Protein 6OBT (pdb70)

Solvent-accessible surface area: 12878 Å² total; per-residue (Å²): 133,35,78,88,107,69,47,62,93,2,63,5,24,0,2,62,9,0,33,88,71,141,104,23,42,46,17,0,27,13,160,0,11,21,108,60,31,90,37,0,49,24,18,50,10,116,17,52,24,11,8,0,17,0,0,6,0,1,2,0,14,32,1,0,137,69,14,64,4,60,4,1,47,86,0,40,8,71,50,80,4,14,4,13,87,108,29,50,0,69,0,58,1,28,0,34,91,56,182,116,125,38,36,51,54,3,20,0,38,3,83,78,113,156,44,90,107,61,43,2,0,85,11,53,0,1,72,28,46,96,112,46,91,97,32,114,92,45,50,18,118,77,20,139,95,47,129,30,149,36,19,30,110,130,5,27,95,43,10,24,86,20,10,78,36,0,104,0,14,111,124,3,18,146,10,59,132,28,18,0,1,32,0,26,14,40,179,86,19,103,18,133,35,21,12,0,4,0,0,0,0,6,0,0,3,13,1,42,47,63,86,139,32,13,69,27,2,33,65,0,30,39,69,35,100,40,18,66,20,1,54,0,54,2,37,86,145,72,31,24,6,41,3,5,30,112,86,13,112,36,0,1,28,1,35,124,2,64,30,70,86,112,188,37,62,232,175,204

InterPro domains:
  IPR001227 Acyl transferase domain superfamily [G3DSA:3.40.366.10] (559-851)
  IPR001227 Acyl transferase domain superfamily [G3DSA:3.40.366.10] (2245-2540)
  IPR006162 Phosphopantetheine attachment site [PS00012] (3368-3383)
  IPR009081 Phosphopantetheine binding ACP domain [PF00550] (1631-1697)
  IPR009081 Phosphopantetheine binding ACP domain [PF00550] (3344-3409)
  IPR009081 Phosphopantetheine binding ACP domain [PS50075] (1626-1701)
  IPR009081 Phosphopantetheine binding ACP domain [PS50075] (3338-3413)
  IPR013968 Polyketide synthase-like, ketoreductase domain [PF08659] (1356-1528)
  IPR013968 Polyketide synthase-like, ketoreductase domain [PF08659] (3062-3240)
  IPR014030 Beta-ketoacyl synthase-like, N-terminal domain [PF00109] (34-283)
  IPR014030 Beta-ketoacyl synthase-like, N-terminal domain [PF00109] (1724-1974)
  IPR014031 Beta-ketoacyl synthase, C-terminal domain [PF02801] (292-409)
  IPR014031 Beta-ketoacyl synthase, C-terminal domain [PF02801] (1982-2099)
  IPR014043 Acyl transferase domain [PF00698] (560-865)
  IPR014043 Acyl transferase domain [PF00698] (2246-2526)
  IPR014043 Acyl transferase domain [SM00827] (561-848)
  IPR014043 Acyl transferase domain [SM00827] (2247-2537)
  IPR015083 Polyketide synthase NorB/C/GfsB-E-like, docking domain [PF08990] (3-30)
  IPR016035 Acyl transferase/acyl hydrolase/lysophospholipase [SSF52151] (558-839)
  IPR016035 Acyl transferase/acyl hydrolase/lysophospholipase [SSF52151] (2244-2524)

Nearest PDB structures (foldseek):
  6obt-assembly1_A-2  TM=1.004E+00  e=4.038E-57  Streptomyces parvulus
  4ln9-assembly1_A  TM=9.487E-01  e=1.155E-28  Amycolatopsis mediterranei
  4ln9-assembly1_B  TM=9.323E-01  e=4.103E-28  Amycolatopsis mediterranei
  6k97-assembly1_A  TM=9.079E-01  e=1.003E-26  Streptomyces sp. MJ635-86F5
  6k97-assembly1_B  TM=8.960E-01  e=2.590E-25  Streptomyces sp. MJ635-86F5

Organism: NCBI:txid146923

CATH classification: 3.10.129.110

Radius of gyration: 18.24 Å; Cα contacts (8 Å, |Δi|>4): 641; chains: 1; bounding box: 55×39×47 Å

Secondary structure (DSSP, 8-state):
-GGGGT-EE---SS--EEEE-TTSEEEEEEEE-TTT-GGGGGEEETTEEB--HHHHHHHHHHHHHHHT--EEEEEEE-S--B--SS--EEEEEEEEE-SSTT-EEEEEEEEETTS--EEEEEEEEES--PPPPP--SSS-TTPEEE--TTHHHHHHHTTEEE-GGG--EEEEEEETTEEEEEEEPPTT---TT-SS-HHHHHHHHHTT----EEEEEEEEEE--SS--EEEEEEETTTTEEEEEETTS-EEEEEEEEEEE----PPP-

B-factor: mean 56.17, std 19.4, range [24.21, 142.36]

Sequence (268 aa):
DVTAVGLTEAGHAFVPAAVDLPDGQRVWTGRLSLPSYPWLADHQVLGQVLLPGVVWVELALHAGHQAGCDSVDELTLQSPLVLGASDTVQVRVVVTETEEPGTRTVSMHSRRDDGSWVTHAEGILGAGGPPPEPLPEWPPTGAMPLDVEGFYDELAAGGYHYGPQFRCLRRAWRAGEDLVAEISLPEGTDVDAYGLHPGLFDAAVHSVACPRLPFAFSDVRLFATGVTSLRVRIDPQNSSWQAWDESGLPVLTIGRLVLRSATGARRQ

Foldseek 3Di:
DCVVVVWDQQLALAFRIKDDDPQQKIKTKHKDACVSPVLLQLWFFLQWSWRALCVVVQVVCSVCVVVQQQKFQKKFFDDIDTHANPWMKMKMWMWHADPDPQKIKIWIWIATDPGDIDTTMIGMGGHDDDDDDWDPDPPAPPWAWDDCVCVQVVQVVVGTRGHQQQQFWDTWTDDPQKIKTKGFGPPPDDFRRTQDPVSRVVNLVVVVVCYWGWGMFGIKGADGGDAGMWIWMAHVVQRWIWIAGPVGHGGMITRHIDTDHDDYDDHD

Structure (mmCIF, N/CA/C/O backbone):
data_6OBT
#
_entry.id   6OBT
#
_cell.length_a   108.210
_cell.length_b   63.350
_cell.length_c   40.670
_cell.angle_alpha   90.00
_cell.angle_beta   100.44
_cell.angle_gamma   90.00
#
_symmetry.space_group_name_H-M   'C 1 2 1'
#
loop_
_entity.id
_entity.type
_entity.pdbx_description
1 polymer 'Borrelidin polyketide synthase, type I'
2 water water
#
loop_
_atom_site.group_PDB
_atom_site.id
_atom_site.type_symbol
_atom_site.label_atom_id
_atom_site.label_alt_id
_atom_site.label_comp_id
_atom_site.label_asym_id
_atom_site.label_entity_id
_atom_site.label_seq_id
_atom_site.pdbx_PDB_ins_code
_atom_site.Cartn_x
_atom_site.Cartn_y
_atom_site.Cartn_z
_atom_site.occupancy
_atom_site.B_iso_or_equiv
_atom_site.auth_seq_id
_atom_site.auth_comp_id
_atom_site.auth_asym_id
_atom_site.auth_atom_id
_atom_site.pdbx_PDB_model_num
ATOM 1 N N . ASP A 1 31 ? 50.138 21.130 17.126 1.00 87.09 31 ASP A N 1
ATOM 2 C CA . ASP A 1 31 ? 50.558 20.486 15.884 1.00 85.54 31 ASP A CA 1
ATOM 3 C C . ASP A 1 31 ? 51.340 19.206 16.154 1.00 78.62 31 ASP A C 1
ATOM 4 O O . ASP A 1 31 ? 52.519 19.248 16.507 1.00 81.04 31 ASP A O 1
ATOM 9 N N . VAL A 1 32 ? 50.678 18.063 15.946 1.00 69.92 32 VAL A N 1
ATOM 10 C CA . VAL A 1 32 ? 51.205 16.779 16.407 1.00 62.21 32 VAL A CA 1
ATOM 11 C C . VAL A 1 32 ? 52.330 16.218 15.553 1.00 58.78 32 VAL A C 1
ATOM 12 O O . VAL A 1 32 ? 52.996 15.270 15.985 1.00 53.94 32 VAL A O 1
ATOM 16 N N . THR A 1 33 ? 52.559 16.751 14.349 1.00 58.12 33 THR A N 1
ATOM 17 C CA . THR A 1 33 ? 53.672 16.252 13.549 1.00 58.18 33 THR A CA 1
ATOM 18 C C . THR A 1 33 ? 55.008 16.544 14.213 1.00 56.13 33 THR A C 1
ATOM 19 O O . THR A 1 33 ? 55.989 15.833 13.961 1.00 56.97 33 THR A O 1
ATOM 23 N N . ALA A 1 34 ? 55.061 17.572 15.061 1.00 54.57 34 ALA A N 1
ATOM 24 C CA . ALA A 1 34 ? 56.284 17.899 15.780 1.00 54.78 34 ALA A CA 1
ATOM 25 C C . ALA A 1 34 ? 56.686 16.820 16.778 1.00 51.23 34 ALA A C 1
ATOM 26 O O . ALA A 1 34 ? 57.867 16.750 17.143 1.00 54.95 34 ALA A O 1
ATOM 28 N N . VAL A 1 35 ? 55.737 16.006 17.241 1.00 51.59 35 VAL A N 1
ATOM 29 C CA . VAL A 1 35 ? 56.021 14.885 18.134 1.00 48.05 35 VAL A CA 1
ATOM 30 C C . VAL A 1 35 ? 55.938 13.549 17.391 1.00 45.09 35 VAL A C 1
ATOM 31 O O . VAL A 1 35 ? 55.752 12.502 18.010 1.00 46.70 35 VAL A O 1
ATOM 35 N N . GLY A 1 36 ? 56.085 13.575 16.067 1.00 45.45 36 GLY A N 1
ATOM 36 C CA . GLY A 1 36 ? 56.188 12.368 15.274 1.00 45.46 36 GLY 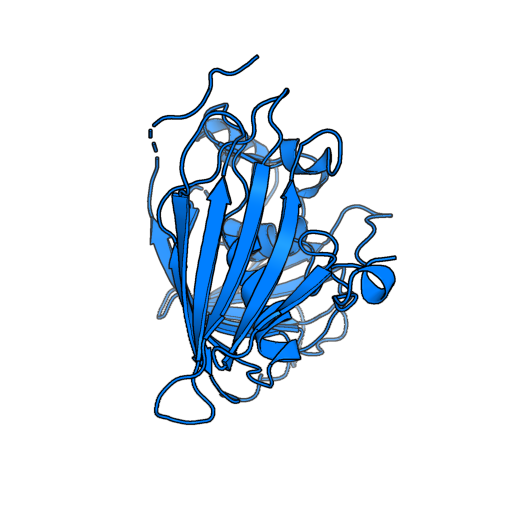A CA 1
ATOM 37 C C . GLY A 1 36 ? 54.878 11.684 14.985 1.00 46.25 36 GLY A C 1
ATOM 38 O O . GLY A 1 36 ? 54.876 10.487 14.684 1.00 49.40 36 GLY A O 1
ATOM 39 N N . LEU A 1 37 ? 53.766 12.405 15.053 1.00 42.48 37 LEU A N 1
ATOM 40 C CA . LEU A 1 37 ? 52.447 11.853 14.794 1.00 40.99 37 LEU A CA 1
ATOM 41 C C . LEU A 1 37 ? 51.849 12.496 13.546 1.00 43.13 37 LEU A C 1
ATOM 42 O O . LEU A 1 37 ? 52.451 13.360 12.913 1.00 46.06 37 LEU A O 1
ATOM 47 N N . THR A 1 38 ? 50.624 12.094 13.231 1.00 40.21 38 THR A N 1
ATOM 48 C CA . THR A 1 38 ? 49.934 12.522 12.017 1.00 45.14 38 THR A CA 1
ATOM 49 C C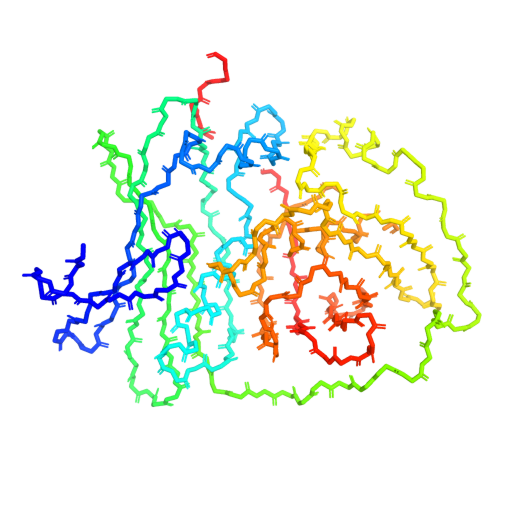 . THR A 1 38 ? 48.653 13.239 12.402 1.00 44.43 38 THR A C 1
ATOM 50 O O . THR A 1 38 ? 47.892 12.742 13.234 1.00 40.77 38 THR A O 1
ATOM 54 N N . GLU A 1 39 ? 48.427 14.412 11.816 1.00 49.00 39 GLU A N 1
ATOM 55 C CA . GLU A 1 39 ? 47.135 15.069 11.959 1.00 45.11 39 GLU A CA 1
ATOM 56 C C . GLU A 1 39 ? 46.064 14.217 11.286 1.00 46.87 39 GLU A C 1
ATOM 57 O O . GLU A 1 39 ? 46.174 13.891 10.101 1.00 47.40 39 GLU A O 1
ATOM 63 N N . ALA A 1 40 ? 45.025 13.859 12.040 1.00 47.61 40 ALA A N 1
ATOM 64 C CA . ALA A 1 40 ? 44.046 12.871 11.598 1.00 42.51 40 ALA A CA 1
ATOM 65 C C . ALA A 1 40 ? 42.728 13.469 11.111 1.00 43.78 40 ALA A C 1
ATOM 66 O O . ALA A 1 40 ? 41.911 12.733 10.546 1.00 47.10 40 ALA A O 1
ATOM 68 N N . GLY A 1 41 ? 42.492 14.766 11.316 1.00 42.19 41 GLY A N 1
ATOM 69 C CA . GLY A 1 41 ? 41.354 15.434 10.699 1.00 45.32 41 GLY A CA 1
ATOM 70 C C . GLY A 1 41 ? 39.977 15.090 11.235 1.00 45.75 41 GLY A C 1
ATOM 71 O O . GLY A 1 41 ? 38.981 15.324 10.544 1.00 48.11 41 GLY A O 1
ATOM 72 N N . HIS A 1 42 ? 39.884 14.528 12.438 1.00 41.70 42 HIS A N 1
ATOM 73 C CA . HIS A 1 42 ? 38.610 14.250 13.087 1.00 39.26 42 HIS A CA 1
ATOM 74 C C . HIS A 1 42 ? 38.535 15.003 14.403 1.00 41.17 42 HIS A C 1
ATOM 75 O O . HIS A 1 42 ? 39.535 15.115 15.118 1.00 35.32 42 HIS A O 1
ATOM 82 N N . ALA A 1 43 ? 37.337 15.494 14.726 1.00 37.25 43 ALA A N 1
ATOM 83 C CA . ALA A 1 43 ? 37.151 16.279 15.944 1.00 40.50 43 ALA A CA 1
ATOM 84 C C . ALA A 1 43 ? 37.438 15.458 17.199 1.00 38.87 43 ALA A C 1
ATOM 85 O O . ALA A 1 43 ? 38.081 15.952 18.136 1.00 43.78 43 ALA A O 1
ATOM 87 N N . PHE A 1 44 ? 36.992 14.198 17.233 1.00 33.78 44 PHE A N 1
ATOM 88 C CA . PHE A 1 44 ? 37.177 13.371 18.422 1.00 32.30 44 PHE A CA 1
ATOM 89 C C . PHE A 1 44 ? 38.557 12.729 18.491 1.00 34.94 44 PHE A C 1
ATOM 90 O O . PHE A 1 44 ? 39.044 12.463 19.593 1.00 30.84 44 PHE A O 1
ATOM 98 N N . VAL A 1 45 ? 39.175 12.416 17.355 1.00 36.24 45 VAL A N 1
ATOM 99 C CA . VAL A 1 45 ? 40.517 11.828 17.389 1.00 35.35 45 VAL A CA 1
ATOM 100 C C . VAL A 1 45 ? 41.429 12.659 16.496 1.00 36.71 45 VAL A C 1
ATOM 101 O O . VAL A 1 45 ? 41.651 12.315 15.327 1.00 39.56 45 VAL A O 1
ATOM 105 N N . PRO A 1 46 ? 41.960 13.772 17.005 1.00 36.60 46 PRO A N 1
ATOM 106 C CA . PRO A 1 46 ? 42.726 14.694 16.150 1.00 39.76 46 PRO A CA 1
ATOM 107 C C . PRO A 1 46 ? 44.100 14.184 15.738 1.00 38.43 46 PRO A C 1
ATOM 108 O O . PRO A 1 46 ? 44.719 14.799 14.858 1.00 38.78 46 PRO A O 1
ATOM 112 N N . ALA A 1 47 ? 44.602 13.105 16.335 1.00 32.38 47 ALA A N 1
ATOM 113 C CA . ALA A 1 47 ? 45.959 12.643 16.063 1.00 33.53 47 ALA A CA 1
ATOM 114 C C . ALA A 1 47 ? 45.944 11.149 15.802 1.00 34.37 47 ALA A C 1
ATOM 115 O O . ALA A 1 47 ? 45.140 10.415 16.384 1.00 33.89 47 ALA A O 1
ATOM 117 N N . ALA A 1 48 ? 46.855 10.695 14.939 1.00 34.35 48 ALA A N 1
ATOM 118 C CA . ALA A 1 48 ? 47.012 9.283 14.631 1.00 36.43 48 ALA A CA 1
ATOM 119 C C . ALA A 1 48 ? 48.453 8.870 14.882 1.00 37.88 48 ALA A C 1
ATOM 120 O O . ALA A 1 48 ? 49.385 9.620 14.571 1.00 42.61 48 ALA A O 1
ATOM 122 N N . VAL A 1 49 ? 48.631 7.671 15.432 1.00 38.83 49 VAL A N 1
ATOM 123 C CA . VAL A 1 49 ? 49.942 7.140 15.795 1.00 35.15 49 VAL A CA 1
ATOM 124 C C . VAL A 1 49 ? 50.159 5.871 14.984 1.00 36.51 49 VAL A C 1
ATOM 125 O O . VAL A 1 49 ? 49.644 4.804 15.343 1.00 37.26 49 VAL A O 1
ATOM 129 N N . ASP A 1 50 ? 50.943 5.968 13.906 1.00 38.66 50 ASP A N 1
ATOM 130 C CA . ASP A 1 50 ? 51.399 4.769 13.220 1.00 38.42 50 ASP A CA 1
ATOM 131 C C . ASP A 1 50 ? 52.408 4.044 14.087 1.00 41.71 50 ASP A C 1
ATOM 132 O O . ASP A 1 50 ? 53.302 4.659 14.673 1.00 39.68 50 ASP A O 1
ATOM 137 N N . LEU A 1 51 ? 52.289 2.727 14.133 1.00 38.44 51 LEU A N 1
ATOM 138 C CA . LEU A 1 51 ? 53.179 1.913 14.929 1.00 39.62 51 LEU A CA 1
ATOM 139 C C . LEU A 1 51 ? 53.814 0.840 14.060 1.00 42.99 51 LEU A C 1
ATOM 140 O O . LEU A 1 51 ? 53.232 0.432 13.048 1.00 43.52 51 LEU A O 1
ATOM 145 N N . PRO A 1 52 ? 55.000 0.363 14.433 1.00 41.82 52 PRO A N 1
ATOM 146 C CA . PRO A 1 52 ? 55.641 -0.720 13.665 1.00 47.58 52 PRO A CA 1
ATOM 147 C C . PRO A 1 52 ? 54.876 -2.030 13.707 1.00 51.58 52 PRO A C 1
ATOM 148 O O . PRO A 1 52 ? 55.171 -2.932 12.916 1.00 58.00 52 PRO A O 1
ATOM 152 N N . ASP A 1 53 ? 53.886 -2.147 14.583 1.00 55.83 53 ASP A N 1
ATOM 153 C CA . ASP A 1 53 ? 53.049 -3.336 14.665 1.00 72.30 53 ASP A CA 1
ATOM 154 C C . ASP A 1 53 ? 52.376 -3.706 13.344 1.00 61.55 53 ASP A C 1
ATOM 155 O O . ASP A 1 53 ? 51.878 -4.829 13.206 1.00 59.59 53 ASP A O 1
ATOM 160 N N . GLY A 1 54 ? 52.356 -2.803 12.369 1.00 55.66 54 GLY A N 1
ATOM 161 C CA . GLY A 1 54 ? 51.242 -2.765 11.447 1.00 53.65 54 GLY A CA 1
ATOM 162 C C . GLY A 1 54 ? 50.004 -2.146 12.056 1.00 51.35 54 GLY A C 1
ATOM 163 O O . GLY A 1 54 ? 48.973 -2.035 11.377 1.00 51.38 54 GLY A O 1
ATOM 164 N N . GLN A 1 55 ? 50.080 -1.728 13.313 1.00 44.37 55 GLN A N 1
ATOM 165 C CA . GLN A 1 55 ? 48.979 -1.083 14.004 1.00 41.18 55 GLN A CA 1
ATOM 166 C C . GLN A 1 55 ? 48.976 0.409 13.744 1.00 34.63 55 GLN A C 1
ATOM 167 O O . GLN A 1 55 ? 50.023 1.030 13.544 1.00 37.37 55 GLN A O 1
ATOM 173 N N . ARG A 1 56 ? 47.781 0.984 13.792 1.00 29.58 56 ARG A N 1
ATOM 174 C CA . ARG A 1 56 ? 47.590 2.425 13.749 1.00 34.04 56 ARG A CA 1
ATOM 175 C C . ARG A 1 56 ? 46.599 2.780 14.839 1.00 30.81 56 ARG A C 1
ATOM 176 O O . ARG A 1 56 ? 45.550 2.133 14.951 1.00 34.62 56 ARG A O 1
ATOM 184 N N . VAL A 1 57 ? 46.898 3.820 15.607 1.00 30.08 57 VAL A N 1
ATOM 185 C CA . VAL A 1 57 ? 46.056 4.207 16.735 1.00 33.79 57 VAL A CA 1
ATOM 186 C C . VAL A 1 57 ? 45.630 5.654 16.556 1.00 35.57 57 VAL A C 1
ATOM 187 O O . VAL A 1 57 ? 46.475 6.528 16.339 1.00 40.85 57 VAL A O 1
ATOM 191 N N . TRP A 1 58 ? 44.321 5.904 16.631 1.00 25.94 58 TRP A N 1
ATOM 192 C CA . TRP A 1 58 ? 43.795 7.261 16.679 1.00 30.52 58 TRP A CA 1
ATOM 193 C C . TRP A 1 58 ? 43.535 7.607 18.140 1.00 29.40 58 TRP A C 1
ATOM 194 O O . TRP A 1 58 ? 43.056 6.768 18.908 1.00 29.66 58 TRP A O 1
ATOM 205 N N . THR A 1 59 ? 43.861 8.839 18.526 1.00 31.91 59 THR A N 1
ATOM 206 C CA . THR A 1 59 ? 43.819 9.236 19.926 1.00 32.21 59 THR A CA 1
ATOM 207 C C . THR A 1 59 ? 43.095 10.561 20.065 1.00 31.60 59 THR A C 1
ATOM 208 O O . THR A 1 59 ? 43.149 11.418 19.173 1.00 32.49 59 THR A O 1
ATOM 212 N N . GLY A 1 60 ? 42.427 10.723 21.199 1.00 30.52 60 GLY A N 1
ATOM 213 C CA . GLY A 1 60 ? 41.801 11.988 21.519 1.00 34.85 60 GLY A CA 1
ATOM 214 C C . GLY A 1 60 ? 41.456 12.069 22.988 1.00 36.14 60 GLY A C 1
ATOM 215 O O . GLY A 1 60 ? 41.611 11.107 23.743 1.00 35.48 60 GLY A O 1
ATOM 216 N N . ARG A 1 61 ? 40.968 13.245 23.382 1.00 35.44 61 ARG A N 1
ATOM 217 C CA . ARG A 1 61 ? 40.447 13.502 24.718 1.00 34.96 61 ARG A CA 1
ATOM 218 C C . ARG A 1 61 ? 38.997 13.963 24.599 1.00 41.47 61 ARG A C 1
ATOM 219 O O . ARG A 1 61 ? 38.712 14.921 23.871 1.00 48.10 61 ARG A O 1
ATOM 227 N N . LEU A 1 62 ? 38.090 13.295 25.316 1.00 38.76 62 LEU A N 1
ATOM 228 C CA . LEU A 1 62 ? 36.673 13.652 25.330 1.00 39.34 62 LEU A CA 1
ATOM 229 C C . LEU A 1 62 ? 36.300 14.256 26.677 1.00 41.59 62 LEU A C 1
ATOM 230 O O . LEU A 1 62 ? 36.677 13.729 27.730 1.00 44.57 62 LEU A O 1
ATOM 235 N N . SER A 1 63 ? 35.549 15.351 26.637 1.00 40.87 63 SER A N 1
ATOM 236 C CA . SER A 1 63 ? 34.994 15.957 27.835 1.00 46.78 63 SER A CA 1
ATOM 237 C C . SER A 1 63 ? 33.835 16.847 27.411 1.00 46.53 63 SER A C 1
ATOM 238 O O . SER A 1 63 ? 33.757 17.286 26.262 1.00 43.50 63 SER A O 1
ATOM 241 N N . LEU A 1 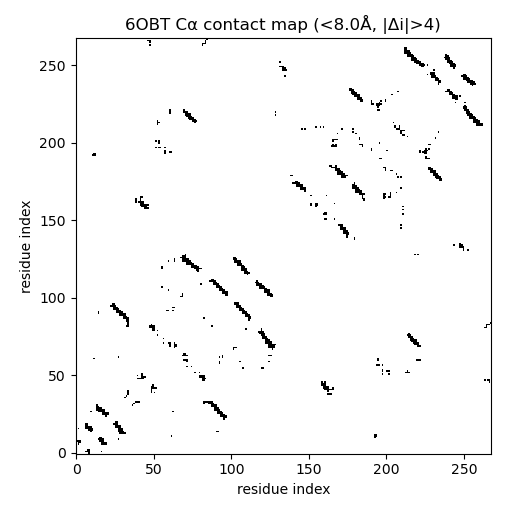64 ? 32.937 17.107 28.350 1.00 49.39 64 LEU A N 1
ATOM 242 C CA . LEU A 1 64 ? 31.814 17.972 28.010 1.00 47.93 64 LEU A CA 1
ATOM 243 C C . LEU A 1 64 ? 32.232 19.434 27.827 1.00 53.96 64 LEU A C 1
ATOM 244 O O . LEU A 1 64 ? 31.627 20.134 27.010 1.00 54.14 64 LEU A O 1
ATOM 249 N N . PRO A 1 65 ? 33.246 19.953 28.529 1.00 56.78 65 PRO A N 1
ATOM 250 C CA . PRO A 1 65 ? 33.689 21.318 28.195 1.00 57.09 65 PRO A CA 1
ATOM 251 C C . PRO A 1 65 ? 34.256 21.438 26.792 1.00 55.73 65 PRO A C 1
ATOM 252 O O . PRO A 1 65 ? 34.191 22.522 26.200 1.00 61.07 65 PRO A O 1
ATOM 256 N N . SER A 1 66 ? 34.794 20.351 26.232 1.00 49.58 66 SER A N 1
ATOM 257 C CA . SER A 1 66 ? 35.319 20.391 24.873 1.00 49.63 66 SER A CA 1
ATOM 258 C C . SER A 1 66 ? 34.225 20.202 23.829 1.00 50.83 66 SER A C 1
ATOM 259 O O . SER A 1 66 ? 34.333 20.739 22.723 1.00 53.53 66 SER A O 1
ATOM 262 N N . TYR A 1 67 ? 33.183 19.445 24.151 1.00 48.42 67 TYR A N 1
ATOM 263 C CA . TYR A 1 67 ? 32.062 19.219 23.239 1.00 49.43 67 TYR A CA 1
ATOM 264 C C . TYR A 1 67 ? 30.780 19.292 24.052 1.00 45.90 67 TYR A C 1
ATOM 265 O O . TYR A 1 67 ? 30.170 18.264 24.370 1.00 41.31 67 TYR A O 1
ATOM 274 N N . PRO A 1 68 ? 30.352 20.498 24.432 1.00 52.71 68 PRO A N 1
ATOM 275 C CA . PRO A 1 68 ? 29.187 20.604 25.328 1.00 57.97 68 PRO A CA 1
ATOM 276 C C . PRO A 1 68 ? 27.921 19.997 24.760 1.00 56.11 68 PRO A C 1
ATOM 277 O O . PRO A 1 68 ? 27.059 19.583 25.543 1.00 49.76 68 PRO A O 1
ATOM 281 N N . TRP A 1 69 ? 27.790 19.902 23.434 1.00 56.48 69 TRP A N 1
ATO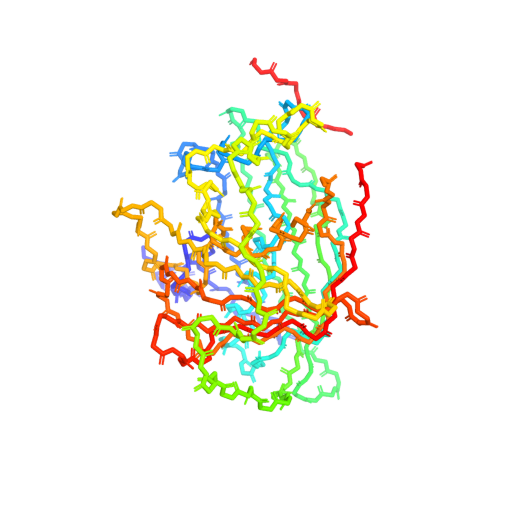M 282 C CA . TRP A 1 69 ? 26.594 19.301 22.856 1.00 55.07 69 TRP A CA 1
ATOM 283 C C . TRP A 1 69 ? 26.479 17.814 23.174 1.00 50.32 69 TRP A C 1
ATOM 284 O O . TRP A 1 69 ? 25.402 17.244 22.995 1.00 49.62 69 TRP A O 1
ATOM 295 N N . LEU A 1 70 ? 27.545 17.179 23.666 1.00 44.67 70 LEU A N 1
ATOM 296 C CA . LEU A 1 70 ? 27.431 15.795 24.116 1.00 42.98 70 LEU A CA 1
ATOM 297 C C . LEU A 1 70 ? 26.470 15.647 25.299 1.00 43.43 70 LEU A C 1
ATOM 298 O O . LEU A 1 70 ? 25.956 14.548 25.538 1.00 47.44 70 LEU A O 1
ATOM 303 N N . ALA A 1 71 ? 26.192 16.726 26.033 1.00 41.82 71 ALA A N 1
ATOM 304 C CA . ALA A 1 71 ? 25.203 16.641 27.100 1.00 49.51 71 ALA A CA 1
ATOM 305 C C . ALA A 1 71 ? 23.785 16.510 26.560 1.00 53.82 71 ALA A C 1
ATOM 306 O O . ALA A 1 71 ? 22.856 16.266 27.340 1.00 53.00 71 ALA A O 1
ATOM 308 N N . ASP A 1 72 ? 23.599 16.674 25.255 1.00 51.56 72 ASP A N 1
ATOM 309 C CA . ASP A 1 72 ? 22.295 16.534 24.618 1.00 50.21 72 ASP A CA 1
ATOM 310 C C . ASP A 1 72 ? 21.897 15.079 24.380 1.00 50.41 72 ASP A C 1
ATOM 311 O O . ASP A 1 72 ? 20.829 14.832 23.805 1.00 52.33 72 ASP A O 1
ATOM 316 N N . HIS A 1 73 ? 22.737 14.114 24.748 1.00 44.02 73 HIS A N 1
ATOM 317 C CA . HIS A 1 73 ? 22.414 12.689 24.668 1.00 41.13 73 HIS A CA 1
ATOM 318 C C . HIS A 1 73 ? 22.434 12.088 26.079 1.00 43.93 73 HIS A C 1
ATOM 319 O O . HIS A 1 73 ? 23.461 11.579 26.515 1.00 44.36 73 HIS A O 1
ATOM 326 N N . GLN A 1 74 ? 21.293 12.095 26.749 1.00 43.72 74 GLN A N 1
ATOM 327 C CA . GLN A 1 74 ? 21.195 11.679 28.147 1.00 44.03 74 GLN A CA 1
ATOM 328 C C . GLN A 1 74 ? 20.140 10.592 28.262 1.00 52.44 74 GLN A C 1
ATOM 329 O O . GLN A 1 74 ? 18.986 10.800 27.866 1.00 55.99 74 GLN A O 1
ATOM 335 N N . VAL A 1 75 ? 20.532 9.432 28.786 1.00 47.83 75 VAL A N 1
ATOM 336 C CA . VAL A 1 75 ? 19.623 8.304 28.970 1.00 57.36 75 VAL A CA 1
ATOM 337 C C . VAL A 1 75 ? 19.548 8.001 30.458 1.00 58.55 75 VAL A C 1
ATOM 338 O O . VAL A 1 75 ? 20.579 7.737 31.098 1.00 53.04 75 VAL A O 1
ATOM 342 N N . LEU A 1 76 ? 18.331 8.055 31.000 1.00 55.12 76 LEU A N 1
ATOM 343 C CA . LEU A 1 76 ? 18.058 7.765 32.412 1.00 59.88 76 LEU A CA 1
ATOM 344 C C . LEU A 1 76 ? 18.946 8.612 33.319 1.00 61.50 76 LEU A C 1
ATOM 345 O O . LEU A 1 76 ? 19.512 8.129 34.302 1.00 58.49 76 LEU A O 1
ATOM 350 N N . GLY A 1 77 ? 19.091 9.889 32.959 1.00 59.06 77 GLY A N 1
ATOM 351 C CA . GLY A 1 77 ? 19.863 10.854 33.717 1.00 61.89 77 GLY A CA 1
ATOM 352 C C . GLY A 1 77 ? 21.362 10.808 33.525 1.00 60.47 77 GLY A C 1
ATOM 353 O O . GLY A 1 77 ? 22.071 11.632 34.120 1.00 62.91 77 GLY A O 1
ATOM 354 N N . GLN A 1 78 ? 21.878 9.877 32.736 1.00 51.41 78 GLN A N 1
ATOM 355 C CA . GLN A 1 78 ? 23.312 9.768 32.507 1.00 53.56 78 GLN A CA 1
ATOM 356 C C . GLN A 1 78 ? 23.666 10.317 31.134 1.00 52.01 78 GLN A C 1
ATOM 357 O O . GLN A 1 78 ? 22.986 10.025 30.143 1.00 47.94 78 GLN A O 1
ATOM 363 N N . VAL A 1 79 ? 24.730 11.113 31.072 1.00 50.25 79 VAL A N 1
ATOM 364 C CA . VAL A 1 79 ? 25.282 11.514 29.778 1.00 46.69 79 VAL A CA 1
ATOM 365 C C . VAL A 1 79 ? 26.103 10.348 29.229 1.00 48.60 79 VAL A C 1
ATOM 366 O O . VAL A 1 79 ? 27.192 10.052 29.729 1.00 52.33 79 VAL A O 1
ATOM 370 N N . LEU A 1 80 ? 25.588 9.688 28.190 1.00 39.93 80 LEU A N 1
ATOM 371 C CA . LEU A 1 80 ? 26.288 8.608 27.518 1.00 43.64 80 LEU A CA 1
ATOM 372 C C . LEU A 1 80 ? 26.760 9.100 26.162 1.00 47.62 80 LEU A C 1
ATOM 373 O O . LEU A 1 80 ? 26.026 9.812 25.465 1.00 40.49 80 LEU A O 1
ATOM 378 N N . LEU A 1 81 ? 27.981 8.723 25.800 1.00 41.85 81 LEU A N 1
ATOM 379 C CA . LEU A 1 81 ? 28.412 8.871 24.421 1.00 33.37 81 LEU A CA 1
ATOM 380 C C . LEU A 1 81 ? 27.497 8.032 23.533 1.00 39.83 81 LEU A C 1
ATOM 381 O O . LEU A 1 81 ? 27.230 6.864 23.848 1.00 36.02 81 LEU A O 1
ATOM 386 N N . PRO A 1 82 ? 26.939 8.591 22.468 1.00 38.73 82 PRO A N 1
ATOM 387 C CA . PRO A 1 82 ? 26.063 7.773 21.626 1.00 36.03 82 PRO A CA 1
ATOM 388 C C . PRO A 1 82 ? 26.873 6.664 20.962 1.00 31.12 82 PRO A C 1
ATOM 389 O O . PRO A 1 82 ? 28.015 6.867 20.547 1.00 30.85 82 PRO A O 1
ATOM 393 N N . GLY A 1 83 ? 26.301 5.459 20.946 1.00 38.42 83 GLY A N 1
ATOM 394 C CA . GLY A 1 83 ? 26.961 4.332 20.304 1.00 37.29 83 GLY A CA 1
ATOM 395 C C . GLY A 1 83 ? 27.359 4.597 18.866 1.00 37.43 83 GLY A C 1
ATOM 396 O O . GLY A 1 83 ? 28.381 4.083 18.392 1.00 33.60 83 GLY A O 1
ATOM 397 N N . VAL A 1 84 ? 26.587 5.416 18.151 1.00 36.86 84 VAL A N 1
ATOM 398 C CA . VAL A 1 84 ? 26.955 5.704 16.765 1.00 36.45 84 VAL A CA 1
ATOM 399 C C . VAL A 1 84 ? 28.251 6.505 16.687 1.00 31.89 84 VAL A C 1
ATOM 400 O O . VAL A 1 84 ? 28.864 6.561 15.620 1.00 31.36 84 VAL A O 1
ATOM 404 N N . VAL A 1 85 ? 28.710 7.119 17.787 1.00 31.78 85 VAL A N 1
ATOM 405 C CA . VAL A 1 85 ? 30.023 7.764 17.729 1.00 28.28 85 VAL A CA 1
ATOM 406 C C . VAL A 1 85 ? 31.100 6.734 17.398 1.00 32.11 85 VAL A C 1
ATOM 407 O O . VAL A 1 85 ? 32.031 7.010 16.629 1.00 32.67 85 VAL A O 1
ATOM 411 N N . TRP A 1 86 ? 30.986 5.527 17.960 1.00 30.67 86 TRP A N 1
ATOM 412 C CA . TRP A 1 86 ? 32.017 4.531 17.689 1.00 31.67 86 TRP A CA 1
ATOM 413 C C . TRP A 1 86 ? 31.951 4.050 16.248 1.00 35.08 86 TRP A C 1
ATOM 414 O O . TRP A 1 86 ? 32.978 3.679 15.677 1.00 30.99 86 TRP A O 1
ATOM 425 N N . VAL A 1 87 ? 30.765 4.065 15.631 1.00 32.01 87 VAL A N 1
ATOM 426 C CA . VAL A 1 87 ? 30.695 3.700 14.216 1.00 28.17 87 VAL A CA 1
ATOM 427 C C . VAL A 1 87 ? 31.312 4.795 13.355 1.00 28.07 87 VAL A C 1
ATOM 428 O O . VAL A 1 87 ? 32.049 4.515 12.399 1.00 31.02 87 VAL A O 1
ATOM 432 N N . GLU A 1 88 ? 30.974 6.055 13.651 1.00 24.21 88 GLU A N 1
ATOM 433 C CA . GLU A 1 88 ? 31.579 7.196 12.975 1.00 29.37 88 GLU A CA 1
ATOM 434 C C . GLU A 1 88 ? 33.106 7.147 13.034 1.00 31.47 88 GLU A C 1
ATOM 435 O O . GLU A 1 88 ? 33.793 7.375 12.018 1.00 31.56 88 GLU A O 1
ATOM 441 N N . LEU A 1 89 ? 33.667 6.851 14.218 1.00 33.59 89 LEU A N 1
ATOM 442 C CA . LEU A 1 89 ? 35.123 6.753 14.335 1.00 29.86 89 LEU A CA 1
ATOM 443 C C . LEU A 1 89 ? 35.669 5.587 13.521 1.00 29.96 89 LEU A C 1
ATOM 444 O O . LEU A 1 89 ? 36.732 5.700 12.913 1.00 32.17 89 LEU A O 1
ATOM 449 N N . ALA A 1 90 ? 34.970 4.448 13.515 1.00 30.82 90 ALA A N 1
ATOM 450 C CA . ALA A 1 90 ? 35.424 3.331 12.697 1.00 31.04 90 ALA A CA 1
ATOM 451 C C . ALA A 1 90 ? 35.409 3.694 11.215 1.00 31.31 90 ALA A C 1
ATOM 452 O O . ALA A 1 90 ? 36.349 3.358 10.480 1.00 28.81 90 ALA A O 1
ATOM 454 N N . LEU A 1 91 ? 34.353 4.387 10.759 1.00 31.00 91 LEU A N 1
ATOM 455 C CA . LEU A 1 91 ? 34.280 4.804 9.356 1.00 30.94 91 LEU A CA 1
ATOM 456 C C . LEU A 1 91 ? 35.422 5.749 9.009 1.00 33.10 91 LEU A C 1
ATOM 457 O O . LEU A 1 91 ? 35.973 5.700 7.899 1.00 33.11 91 LEU A O 1
ATOM 462 N N . HIS A 1 92 ? 35.806 6.607 9.961 1.00 32.52 92 HIS A N 1
ATOM 463 C CA . HIS A 1 92 ? 36.873 7.562 9.700 1.00 33.78 92 HIS A CA 1
ATOM 464 C C . HIS A 1 92 ? 38.226 6.862 9.646 1.00 36.01 92 HIS A C 1
ATOM 465 O O . HIS A 1 92 ? 39.024 7.096 8.730 1.00 38.73 92 HIS A O 1
ATOM 472 N N . ALA A 1 93 ? 38.503 6.004 10.635 1.00 36.14 93 ALA A N 1
ATOM 473 C CA . ALA A 1 93 ? 39.778 5.275 10.662 1.00 35.01 93 ALA A CA 1
ATOM 474 C C . ALA A 1 93 ? 39.888 4.291 9.503 1.00 41.42 93 ALA A C 1
ATOM 475 O O . ALA A 1 93 ? 40.955 4.161 8.886 1.00 42.17 93 ALA A O 1
ATOM 477 N N . GLY A 1 94 ? 38.801 3.577 9.201 1.00 40.68 94 GLY A N 1
ATOM 478 C CA . GLY A 1 94 ? 38.843 2.618 8.111 1.00 44.72 94 GLY A CA 1
ATOM 479 C C . GLY A 1 94 ? 39.122 3.278 6.776 1.00 41.75 94 GLY A C 1
ATOM 480 O O . GLY A 1 94 ? 39.926 2.784 5.980 1.00 44.00 94 GLY A O 1
ATOM 481 N N . HIS A 1 95 ? 38.468 4.413 6.518 1.00 40.58 95 HIS A N 1
ATOM 482 C CA . HIS A 1 95 ? 38.736 5.157 5.297 1.00 43.26 95 HIS A CA 1
ATOM 483 C C . HIS A 1 95 ? 40.196 5.583 5.228 1.00 43.01 95 HIS A C 1
ATOM 484 O O . HIS A 1 95 ? 40.836 5.459 4.181 1.00 45.01 95 HIS A O 1
ATOM 491 N N . GLN A 1 96 ? 40.744 6.083 6.334 1.00 43.10 96 GLN A N 1
ATOM 492 C CA . GLN A 1 96 ? 42.158 6.448 6.324 1.00 46.95 96 GLN A CA 1
ATOM 493 C C . GLN A 1 96 ? 43.065 5.244 6.123 1.00 47.32 96 GLN A C 1
ATOM 494 O O . GLN A 1 96 ? 44.209 5.413 5.682 1.00 54.75 96 GLN A O 1
ATOM 500 N N . ALA A 1 97 ? 42.594 4.037 6.430 1.00 46.94 97 ALA A N 1
ATOM 501 C CA . ALA A 1 97 ? 43.431 2.848 6.334 1.00 48.69 97 ALA A CA 1
ATOM 502 C C . ALA A 1 97 ? 43.182 2.057 5.056 1.00 54.76 97 ALA A C 1
ATOM 503 O O . ALA A 1 97 ? 43.809 1.008 4.860 1.00 55.19 97 ALA A O 1
ATOM 505 N N . GLY A 1 98 ? 42.306 2.549 4.176 1.00 45.93 98 GLY A N 1
ATOM 506 C CA . GLY A 1 98 ? 41.974 1.880 2.938 1.00 53.46 98 GLY A CA 1
ATOM 507 C C . GLY A 1 98 ? 40.815 0.913 3.012 1.00 55.30 98 GLY A C 1
ATOM 508 O O . GLY A 1 98 ? 40.611 0.153 2.061 1.00 55.28 98 GLY A O 1
ATOM 509 N N . CYS A 1 99 ? 40.053 0.908 4.110 1.00 49.92 99 CYS A N 1
ATOM 510 C CA . CYS A 1 99 ? 38.956 -0.036 4.338 1.00 53.44 99 CYS A CA 1
ATOM 511 C C . CYS A 1 99 ? 37.658 0.771 4.408 1.00 55.26 99 CYS A C 1
ATOM 512 O O . CYS A 1 99 ? 37.268 1.261 5.467 1.00 54.91 99 CYS A O 1
ATOM 515 N N . ASP A 1 100 ? 36.984 0.903 3.275 1.00 65.13 100 ASP A N 1
ATOM 516 C CA . ASP A 1 100 ? 35.816 1.770 3.179 1.00 71.19 100 ASP A CA 1
ATOM 517 C C . ASP A 1 100 ? 34.554 1.165 3.790 1.00 68.12 100 ASP A C 1
ATOM 518 O O . ASP A 1 100 ? 33.470 1.742 3.632 1.00 73.72 100 ASP A O 1
ATOM 523 N N . SER A 1 101 ? 34.645 0.029 4.474 1.00 51.95 101 SER A N 1
ATOM 524 C CA . SER A 1 101 ? 33.457 -0.611 5.018 1.00 49.85 101 SER A CA 1
ATOM 525 C C . SER A 1 101 ? 33.707 -1.030 6.456 1.00 46.51 101 SER A C 1
ATOM 526 O O . SER A 1 101 ? 34.775 -1.559 6.787 1.00 44.05 101 SER A O 1
ATOM 529 N N . VAL A 1 102 ? 32.724 -0.762 7.309 1.00 42.60 102 VAL A N 1
ATOM 530 C CA . VAL A 1 102 ? 32.680 -1.353 8.646 1.00 38.83 102 VAL A CA 1
ATOM 531 C C . VAL A 1 102 ? 31.900 -2.651 8.462 1.00 39.50 102 VAL A C 1
ATOM 532 O O . VAL A 1 102 ? 30.667 -2.672 8.459 1.00 41.90 102 VAL A O 1
ATOM 536 N N . ASP A 1 103 ? 32.638 -3.737 8.208 1.00 34.95 103 ASP A N 1
ATOM 537 C CA . ASP A 1 103 ? 32.015 -5.050 8.061 1.00 42.66 103 ASP A CA 1
ATOM 538 C C . ASP A 1 103 ? 31.191 -5.401 9.288 1.00 41.45 103 ASP A C 1
ATOM 539 O O . ASP A 1 103 ? 30.118 -6.012 9.182 1.00 42.07 103 ASP A O 1
ATOM 544 N N . GLU A 1 104 ? 31.680 -5.015 10.466 1.00 44.35 104 GLU A N 1
ATOM 545 C CA . GLU A 1 104 ? 31.120 -5.485 11.724 1.00 48.24 104 GLU A CA 1
ATOM 546 C C . GLU A 1 104 ? 31.596 -4.561 12.835 1.00 43.97 104 GLU A C 1
ATOM 547 O O . GLU A 1 104 ? 32.799 -4.291 12.934 1.00 41.75 104 GLU A O 1
ATOM 553 N N . LEU A 1 105 ? 30.667 -4.077 13.664 1.00 42.44 105 LEU A N 1
ATOM 554 C CA . LEU A 1 105 ? 31.044 -3.387 14.898 1.00 42.79 105 LEU A CA 1
ATOM 555 C C . LEU A 1 105 ? 30.039 -3.743 15.986 1.00 42.71 105 LEU A C 1
ATOM 556 O O . LEU A 1 105 ? 28.825 -3.635 15.783 1.00 41.69 105 LEU A O 1
ATOM 561 N N . THR A 1 106 ? 30.543 -4.179 17.133 1.00 35.02 106 THR A N 1
ATOM 562 C CA . THR A 1 106 ? 29.704 -4.619 18.238 1.00 38.41 106 THR A CA 1
ATOM 563 C C . THR A 1 106 ? 30.031 -3.758 19.444 1.00 40.30 106 THR A C 1
ATOM 564 O O . THR A 1 106 ? 31.205 -3.657 19.829 1.00 36.94 106 THR A O 1
ATOM 568 N N . LEU A 1 107 ? 29.016 -3.114 20.013 1.00 41.47 107 LEU A N 1
ATOM 569 C CA . LEU A 1 107 ? 29.267 -2.248 21.159 1.00 45.76 107 LEU A CA 1
ATOM 570 C C . LEU A 1 107 ? 29.317 -3.071 22.441 1.00 50.52 107 LEU A C 1
ATOM 571 O O . LEU A 1 107 ? 28.686 -4.126 22.554 1.00 49.03 107 LEU A O 1
ATOM 576 N N . GLN A 1 108 ? 30.105 -2.590 23.410 1.00 45.23 108 GLN A N 1
ATOM 577 C CA . GLN A 1 108 ? 30.259 -3.292 24.679 1.00 49.62 108 GLN A CA 1
ATOM 578 C C . GLN A 1 108 ? 29.867 -2.318 25.779 1.00 49.36 108 GLN A C 1
ATOM 579 O O . GLN A 1 108 ? 28.722 -1.859 25.802 1.00 53.23 108 GLN A O 1
ATOM 585 N N . SER A 1 109 ? 30.781 -1.955 26.664 1.00 52.20 109 SER A N 1
ATOM 586 C CA . SER A 1 109 ? 30.459 -1.081 27.781 1.00 52.06 109 SER A CA 1
ATOM 587 C C . SER A 1 109 ? 30.145 0.322 27.272 1.00 49.03 109 SER A C 1
ATOM 588 O O . SER A 1 109 ? 30.827 0.817 26.368 1.00 45.30 109 SER A O 1
ATOM 591 N N . PRO A 1 110 ? 29.158 0.998 27.845 1.00 55.16 110 PRO A N 1
ATOM 592 C CA . PRO A 1 110 ? 28.900 2.386 27.460 1.00 56.26 110 PRO A CA 1
ATOM 593 C C . PRO A 1 110 ? 29.921 3.321 28.094 1.00 50.99 110 PRO A C 1
ATOM 594 O O . PRO A 1 110 ? 30.628 2.973 29.046 1.00 44.49 110 PRO A O 1
ATOM 598 N N . LEU A 1 111 ? 30.011 4.525 27.536 1.00 46.29 111 LEU A N 1
ATOM 599 C CA . LEU A 1 111 ? 30.903 5.554 28.076 1.00 46.21 111 LEU A CA 1
ATOM 600 C C . LEU A 1 111 ? 30.060 6.664 28.700 1.00 46.67 111 LEU A C 1
ATOM 601 O O . LEU A 1 111 ? 29.360 7.390 27.991 1.00 44.45 111 LEU A O 1
ATOM 606 N N . VAL A 1 112 ? 30.146 6.814 30.019 1.00 43.37 112 VAL A N 1
ATOM 607 C CA . VAL A 1 112 ? 29.395 7.838 30.744 1.00 52.01 112 VAL A CA 1
ATOM 608 C C . VAL A 1 112 ? 30.309 9.030 30.985 1.00 54.32 112 VAL A C 1
ATOM 609 O O . VAL A 1 112 ? 31.385 8.892 31.581 1.00 56.78 112 VAL A O 1
ATOM 613 N N . LEU A 1 113 ? 29.877 10.209 30.552 1.00 50.08 113 LEU A N 1
ATOM 614 C CA . LEU A 1 113 ? 30.647 11.431 30.730 1.00 55.70 113 LEU A CA 1
ATOM 615 C C . LEU A 1 113 ? 30.097 12.195 31.927 1.00 58.22 113 LEU A C 1
ATOM 616 O O . LEU A 1 113 ? 28.948 12.649 31.909 1.00 61.57 113 LEU A O 1
ATOM 621 N N . GLY A 1 114 ? 30.911 12.320 32.971 1.00 60.30 114 GLY A N 1
ATOM 622 C CA . GLY A 1 114 ? 30.546 13.185 34.068 1.00 59.99 114 GLY A CA 1
ATOM 623 C C . GLY A 1 114 ? 30.705 14.642 33.691 1.00 61.68 114 GLY A C 1
ATOM 624 O O . GLY A 1 114 ? 31.313 14.977 32.672 1.00 64.25 114 GLY A O 1
ATOM 625 N N . ALA A 1 115 ? 30.130 15.517 34.517 1.00 58.11 115 ALA A N 1
ATOM 626 C CA . ALA A 1 115 ? 30.306 16.949 34.301 1.00 62.44 115 ALA A CA 1
ATOM 627 C C . ALA A 1 115 ? 31.779 17.328 34.363 1.00 70.62 115 ALA A C 1
ATOM 628 O O . ALA A 1 115 ? 32.250 18.168 33.585 1.00 71.22 115 ALA A O 1
ATOM 630 N N . SER A 1 116 ? 32.522 16.706 35.280 1.00 71.94 116 SER A N 1
ATOM 631 C CA . SER A 1 116 ? 33.927 16.987 35.518 1.00 80.69 116 SER A CA 1
ATOM 632 C C . SER A 1 116 ? 34.865 16.103 34.705 1.00 81.79 116 SER A C 1
ATOM 633 O O . SER A 1 116 ? 36.062 16.395 34.633 1.00 84.85 116 SER A O 1
ATOM 636 N N . ASP A 1 117 ? 34.353 15.045 34.088 1.00 77.19 117 ASP A N 1
ATOM 637 C CA . ASP A 1 117 ? 35.205 13.979 33.587 1.00 73.64 117 ASP A CA 1
ATOM 638 C C . ASP A 1 117 ? 36.001 14.418 32.365 1.00 61.97 117 ASP A C 1
ATOM 639 O O . ASP A 1 117 ? 35.536 15.198 31.534 1.00 55.63 117 ASP A O 1
ATOM 644 N N . THR A 1 118 ? 37.224 13.912 32.278 1.00 63.81 118 THR A N 1
ATOM 645 C CA . THR A 1 118 ? 38.003 13.940 31.051 1.00 57.69 118 THR A CA 1
ATOM 646 C C . THR A 1 118 ? 38.455 12.517 30.769 1.00 49.43 118 THR A C 1
ATOM 647 O O . THR A 1 118 ? 38.812 11.776 31.690 1.00 54.01 118 THR A O 1
ATOM 651 N N . VAL A 1 119 ? 38.377 12.101 29.515 1.00 40.96 119 VAL A N 1
ATOM 652 C CA . VAL A 1 119 ? 38.623 10.707 29.178 1.00 43.27 119 VAL A CA 1
ATOM 653 C C . VAL A 1 119 ? 39.537 10.641 27.965 1.00 41.63 119 VAL A C 1
ATOM 654 O O . VAL A 1 119 ? 39.284 11.314 26.959 1.00 38.79 119 VAL A O 1
ATOM 658 N N . GLN A 1 120 ? 40.595 9.830 28.055 1.00 42.62 120 GLN A N 1
ATOM 659 C CA . GLN A 1 120 ? 41.410 9.517 26.889 1.00 37.57 120 GLN A CA 1
ATOM 660 C C . GLN A 1 120 ? 40.708 8.448 26.055 1.00 36.21 120 GLN A C 1
ATOM 661 O O . GLN A 1 120 ? 40.185 7.472 26.591 1.00 39.09 120 GLN A O 1
ATOM 667 N N . VAL A 1 121 ? 40.709 8.623 24.742 1.00 32.90 121 VAL A N 1
ATOM 668 C CA . VAL A 1 121 ? 40.086 7.652 23.857 1.00 36.95 121 VAL A CA 1
ATOM 669 C C . VAL A 1 121 ? 41.120 7.130 22.872 1.00 31.82 121 VAL A C 1
ATOM 670 O O . VAL A 1 121 ? 42.051 7.840 22.481 1.00 35.35 121 VAL A O 1
ATOM 674 N N . ARG A 1 122 ? 40.970 5.859 22.498 1.00 32.82 122 ARG A N 1
ATOM 675 C CA . ARG A 1 122 ? 41.817 5.235 21.487 1.00 30.79 122 ARG A CA 1
ATOM 676 C C . ARG A 1 122 ? 40.963 4.499 20.463 1.00 33.09 122 ARG A C 1
ATOM 677 O O . ARG A 1 122 ? 39.995 3.828 20.823 1.00 32.29 122 ARG A O 1
ATOM 685 N N . VAL A 1 123 ? 41.355 4.584 19.195 1.00 31.36 123 VAL A N 1
ATOM 686 C CA . VAL A 1 123 ? 40.844 3.702 18.156 1.00 30.60 123 VAL A CA 1
ATOM 687 C C . VAL A 1 123 ? 42.038 2.939 17.601 1.00 30.28 123 VAL A C 1
ATOM 688 O O . VAL A 1 123 ? 42.961 3.544 17.048 1.00 33.36 123 VAL A O 1
ATOM 692 N N . VAL A 1 124 ? 42.006 1.618 17.715 1.00 31.03 124 VAL A N 1
ATOM 693 C CA . VAL A 1 124 ? 43.162 0.785 17.419 1.00 34.47 124 VAL A CA 1
ATOM 694 C C . VAL A 1 124 ? 42.839 -0.070 16.208 1.00 40.25 124 VAL A C 1
ATOM 695 O O . VAL A 1 124 ? 41.953 -0.933 16.271 1.00 36.31 124 VAL A O 1
ATOM 699 N N . VAL A 1 125 ? 43.567 0.144 15.117 1.00 35.78 125 VAL A N 1
ATOM 700 C CA . VAL A 1 125 ? 43.339 -0.587 13.876 1.00 34.52 125 VAL A CA 1
ATOM 701 C C . VAL A 1 125 ? 44.544 -1.475 13.625 1.00 36.33 125 VAL A C 1
ATOM 702 O O . VAL A 1 125 ? 45.686 -0.998 13.628 1.00 38.80 125 VAL A O 1
ATOM 706 N N . THR A 1 126 ? 44.293 -2.770 13.424 1.00 34.32 126 THR A N 1
ATOM 707 C CA . THR A 1 126 ? 45.350 -3.765 13.335 1.00 41.03 126 THR A CA 1
ATOM 708 C C . THR A 1 126 ? 45.211 -4.567 12.047 1.00 45.48 126 THR A C 1
ATOM 709 O O . THR A 1 126 ? 44.124 -5.071 11.732 1.00 38.83 126 THR A O 1
ATOM 713 N N . GLU A 1 127 ? 46.305 -4.678 11.300 1.00 48.21 127 GLU A N 1
ATOM 714 C CA . GLU A 1 127 ? 46.277 -5.490 10.093 1.00 55.66 127 GLU A CA 1
ATOM 715 C C . GLU A 1 127 ? 46.164 -6.967 10.466 1.00 58.54 127 GLU A C 1
ATOM 716 O O . GLU A 1 127 ? 46.527 -7.386 11.567 1.00 62.26 127 GLU A O 1
ATOM 722 N N . THR A 1 128 ? 45.629 -7.756 9.544 1.00 63.27 128 THR A N 1
ATOM 723 C CA . THR A 1 128 ? 45.393 -9.175 9.774 1.00 62.28 128 THR A CA 1
ATOM 724 C C . THR A 1 128 ? 46.254 -9.994 8.822 1.00 72.34 128 THR A C 1
ATOM 725 O O . THR A 1 128 ? 47.067 -9.460 8.061 1.00 73.37 128 THR A O 1
ATOM 729 N N . GLU A 1 129 ? 46.062 -11.313 8.870 1.00 80.72 129 GLU A N 1
ATOM 730 C CA . GLU A 1 129 ? 46.706 -12.208 7.919 1.00 91.28 129 GLU A CA 1
ATOM 731 C C . GLU A 1 129 ? 45.997 -12.238 6.572 1.00 93.44 129 GLU A C 1
ATOM 732 O O . GLU A 1 129 ? 46.493 -12.881 5.640 1.00 98.27 129 GLU A O 1
ATOM 738 N N . GLU A 1 130 ? 44.854 -11.570 6.453 1.00 89.25 130 GLU A N 1
ATOM 739 C CA . GLU A 1 130 ? 44.149 -11.426 5.188 1.00 90.26 130 GLU A CA 1
ATOM 740 C C . GLU A 1 130 ? 44.125 -9.950 4.821 1.00 82.25 130 GLU A C 1
ATOM 741 O O . GLU A 1 130 ? 43.530 -9.147 5.560 1.00 75.27 130 GLU A O 1
ATOM 747 N N . PRO A 1 131 ? 44.759 -9.537 3.727 1.00 82.61 131 PRO A N 1
ATOM 748 C CA . PRO A 1 131 ? 44.734 -8.119 3.354 1.00 78.82 131 PRO A CA 1
ATOM 749 C C . PRO A 1 131 ? 43.327 -7.666 2.992 1.00 77.94 131 PRO A C 1
ATOM 750 O O . PRO A 1 131 ? 42.447 -8.462 2.661 1.00 82.68 131 PRO A O 1
ATOM 754 N N . GLY A 1 132 ? 43.124 -6.355 3.068 1.00 71.97 132 GLY A N 1
ATOM 755 C CA . GLY A 1 132 ? 41.806 -5.789 2.896 1.00 73.29 132 GLY A CA 1
ATOM 756 C C . GLY A 1 132 ? 40.865 -5.986 4.066 1.00 66.65 132 GLY A C 1
ATOM 757 O O . GLY A 1 132 ? 39.715 -5.531 3.994 1.00 66.22 132 GLY A O 1
ATOM 758 N N . THR A 1 133 ? 41.308 -6.654 5.133 1.00 59.90 133 THR A N 1
ATOM 759 C CA . THR A 1 133 ? 40.493 -6.891 6.322 1.00 57.04 133 THR A CA 1
ATOM 760 C C . THR A 1 133 ? 41.325 -6.579 7.557 1.00 53.80 133 THR A C 1
ATOM 761 O O . THR A 1 133 ? 42.420 -7.128 7.725 1.00 58.85 133 THR A O 1
ATOM 765 N N . ARG A 1 134 ? 40.809 -5.703 8.420 1.00 46.48 134 ARG A N 1
ATOM 766 C CA . ARG A 1 134 ? 41.528 -5.255 9.603 1.00 47.74 134 ARG A CA 1
ATOM 767 C C . ARG A 1 134 ? 40.596 -5.250 10.805 1.00 45.12 134 ARG A C 1
ATOM 768 O O . ARG A 1 134 ? 39.399 -4.994 10.680 1.00 46.26 134 ARG A O 1
ATOM 776 N N . THR A 1 135 ? 41.147 -5.564 11.972 1.00 41.76 135 THR A N 1
ATOM 777 C CA . THR A 1 135 ? 40.358 -5.432 13.183 1.00 40.92 135 THR A CA 1
ATOM 778 C C . THR A 1 135 ? 40.405 -3.996 13.683 1.00 36.57 135 THR A C 1
ATOM 779 O O . THR A 1 135 ? 41.328 -3.237 13.388 1.00 37.82 135 THR A O 1
ATOM 783 N N . VAL A 1 136 ? 39.381 -3.619 14.437 1.00 38.70 136 VAL A N 1
ATOM 784 C CA . VAL A 1 136 ? 39.313 -2.297 15.043 1.00 36.36 136 VAL A CA 1
ATOM 785 C C . VAL A 1 136 ? 38.735 -2.463 16.438 1.00 37.76 136 VAL A C 1
ATOM 786 O O . VAL A 1 136 ? 37.856 -3.304 16.660 1.00 34.19 136 VAL A O 1
ATOM 790 N N . SER A 1 137 ? 39.258 -1.695 17.387 1.00 36.09 137 SER A N 1
ATOM 791 C CA . SER A 1 137 ? 38.706 -1.686 18.734 1.00 34.83 137 SER A CA 1
ATOM 792 C C . SER A 1 137 ? 38.777 -0.272 19.280 1.00 30.41 137 SER A C 1
ATOM 793 O O . SER A 1 137 ? 39.656 0.511 18.907 1.00 32.17 137 SER A O 1
ATOM 796 N N . MET A 1 138 ? 37.816 0.047 20.145 1.00 29.66 138 MET A N 1
ATOM 797 C CA . MET A 1 138 ? 37.623 1.377 20.713 1.00 31.31 138 MET A CA 1
ATOM 798 C C . MET A 1 138 ? 37.719 1.297 22.230 1.00 31.45 138 MET A C 1
ATOM 799 O O . MET A 1 138 ? 37.095 0.426 22.845 1.00 32.77 138 MET A O 1
ATOM 804 N N . HIS A 1 139 ? 38.468 2.219 22.832 1.00 34.12 139 HIS A N 1
ATOM 805 C CA . HIS A 1 139 ? 38.756 2.148 24.261 1.00 33.76 139 HIS A CA 1
ATOM 806 C C . HIS A 1 139 ? 38.767 3.540 24.871 1.00 33.03 139 HIS A C 1
ATOM 807 O O . HIS A 1 139 ? 39.011 4.538 24.194 1.00 33.36 139 HIS A O 1
ATOM 814 N N . SER A 1 140 ? 38.569 3.590 26.184 1.00 36.17 140 SER A N 1
ATOM 815 C CA . SER A 1 140 ? 38.675 4.848 26.898 1.00 32.71 140 SER A CA 1
ATOM 816 C C . SER A 1 140 ? 39.326 4.595 28.242 1.00 38.32 140 SER A C 1
ATOM 817 O O . SER A 1 140 ? 39.393 3.457 28.715 1.00 38.76 140 SER A O 1
ATOM 820 N N . ARG A 1 141 ? 39.837 5.674 28.835 1.00 37.51 141 ARG A N 1
ATOM 821 C CA . ARG A 1 141 ? 40.447 5.600 30.151 1.00 41.06 141 ARG A CA 1
ATOM 822 C C . ARG A 1 141 ? 40.285 6.939 30.850 1.00 47.18 141 ARG A C 1
ATOM 823 O O . ARG A 1 141 ? 40.661 7.981 30.300 1.00 45.04 141 ARG A O 1
ATOM 831 N N . ARG A 1 142 ? 39.712 6.900 32.048 1.00 53.47 142 ARG A N 1
ATOM 832 C CA . ARG A 1 142 ? 39.723 8.029 32.965 1.00 64.78 142 ARG A CA 1
ATOM 833 C C . ARG A 1 142 ? 41.015 8.015 33.773 1.00 69.81 142 ARG A C 1
ATOM 834 O O . ARG A 1 142 ? 41.709 6.999 33.856 1.00 69.44 142 ARG A O 1
ATOM 842 N N . ASP A 1 143 ? 41.330 9.167 34.365 1.00 77.20 143 ASP A N 1
ATOM 843 C CA . ASP A 1 143 ? 42.643 9.375 34.972 1.00 90.41 143 ASP A CA 1
ATOM 844 C C . ASP A 1 143 ? 42.957 8.306 36.017 1.00 97.20 143 ASP A C 1
ATOM 845 O O . ASP A 1 143 ? 43.902 7.523 35.862 1.00 97.75 143 ASP A O 1
ATOM 850 N N . ASP A 1 144 ? 42.169 8.250 37.090 1.00 105.67 144 ASP A N 1
ATOM 851 C CA . ASP A 1 144 ? 42.318 7.193 38.091 1.00 112.39 144 ASP A CA 1
ATOM 852 C C . ASP A 1 144 ? 41.451 6.014 37.660 1.00 112.47 144 ASP A C 1
ATOM 853 O O . ASP A 1 144 ? 40.359 5.778 38.181 1.00 117.82 144 ASP A O 1
ATOM 858 N N . GLY A 1 145 ? 41.947 5.266 36.678 1.00 103.63 145 GLY A N 1
ATOM 859 C CA . GLY A 1 145 ? 41.164 4.170 36.136 1.00 94.73 145 GLY A CA 1
ATOM 860 C C . GLY A 1 145 ? 41.964 3.341 35.153 1.00 83.17 145 GLY A C 1
ATOM 861 O O . GLY A 1 145 ? 43.123 3.639 34.842 1.00 78.98 145 GLY A O 1
ATOM 862 N N . SER A 1 146 ? 41.311 2.286 34.663 1.00 74.02 146 SER A N 1
ATOM 863 C CA . SER A 1 146 ? 41.882 1.327 33.727 1.00 66.79 146 SER A CA 1
ATOM 864 C C . SER A 1 146 ? 41.217 1.479 32.366 1.00 52.70 146 SER A C 1
ATOM 865 O O . SER A 1 146 ? 40.215 2.188 32.217 1.00 56.87 146 SER A O 1
ATOM 868 N N . TRP A 1 147 ? 41.771 0.789 31.370 1.00 47.37 147 TRP A N 1
ATOM 869 C CA . TRP A 1 147 ? 41.198 0.855 30.029 1.00 42.64 147 TRP A CA 1
ATOM 870 C C . TRP A 1 147 ? 39.874 0.101 29.986 1.00 45.85 147 TRP A C 1
ATOM 871 O O . TRP A 1 147 ? 39.712 -0.936 30.633 1.00 47.48 147 TRP A O 1
ATOM 882 N N . VAL A 1 148 ? 38.917 0.644 29.233 1.00 39.31 148 VAL A N 1
ATOM 883 C CA . VAL A 1 148 ? 37.592 0.049 29.070 1.00 46.23 148 VAL A CA 1
ATOM 884 C C . VAL A 1 148 ? 37.348 -0.105 27.582 1.00 39.44 148 VAL A C 1
ATOM 885 O O . VAL A 1 148 ? 37.579 0.837 26.818 1.00 39.14 148 VAL A O 1
ATOM 889 N N . THR A 1 149 ? 36.895 -1.285 27.167 1.00 38.29 149 THR A N 1
ATOM 890 C CA . THR A 1 149 ? 36.627 -1.538 25.753 1.00 34.39 149 THR A CA 1
ATOM 891 C C . THR A 1 149 ? 35.172 -1.192 25.447 1.00 36.25 149 THR A C 1
ATOM 892 O O . THR A 1 149 ? 34.249 -1.737 26.067 1.00 40.60 149 THR A O 1
ATOM 896 N N . HIS A 1 150 ? 34.971 -0.288 24.493 1.00 35.53 150 HIS A N 1
ATOM 897 C CA . HIS A 1 150 ? 33.640 0.172 24.148 1.00 39.80 150 HIS A CA 1
ATOM 898 C C . HIS A 1 150 ? 33.124 -0.429 22.852 1.00 43.11 150 HIS A C 1
ATOM 899 O O . HIS A 1 150 ? 31.910 -0.432 22.642 1.00 42.14 150 HIS A O 1
ATOM 906 N N . ALA A 1 151 ? 34.003 -0.951 21.998 1.00 36.35 151 ALA A N 1
ATOM 907 C CA . ALA A 1 151 ? 33.551 -1.548 20.743 1.00 40.59 151 ALA A CA 1
ATOM 908 C C . ALA A 1 151 ? 34.681 -2.363 20.128 1.00 42.37 151 ALA A C 1
ATOM 909 O O . ALA A 1 151 ? 35.862 -2.046 20.305 1.00 37.18 151 ALA A O 1
ATOM 911 N N . GLU A 1 152 ? 34.300 -3.420 19.406 1.00 40.15 152 GLU A N 1
ATO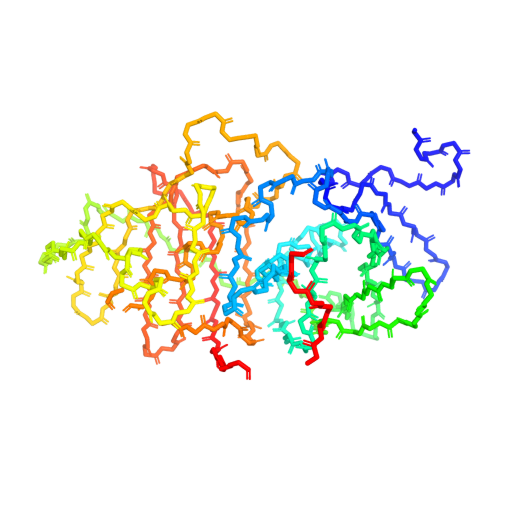M 912 C CA . GLU A 1 152 ? 35.242 -4.237 18.655 1.00 40.22 152 GLU A CA 1
ATOM 913 C C . GLU A 1 152 ? 34.602 -4.590 17.323 1.00 37.32 152 GLU A C 1
ATOM 914 O O . GLU A 1 152 ? 33.378 -4.723 17.230 1.00 38.64 152 GLU A O 1
ATOM 920 N N . GLY A 1 153 ? 35.426 -4.713 16.292 1.00 38.81 153 GLY A N 1
ATOM 921 C CA . GLY A 1 153 ? 34.861 -5.001 14.990 1.00 39.82 153 GLY A CA 1
ATOM 922 C C . GLY A 1 153 ? 35.912 -5.252 13.933 1.00 42.43 153 GLY A C 1
ATOM 923 O O . GLY A 1 153 ? 37.096 -5.447 14.227 1.00 39.38 153 GLY A O 1
ATOM 924 N N . ILE A 1 154 ? 35.440 -5.230 12.685 1.00 36.60 154 ILE A N 1
ATOM 925 C CA . ILE A 1 154 ? 36.195 -5.642 11.503 1.00 43.01 154 ILE A CA 1
ATOM 926 C C . ILE A 1 154 ? 35.966 -4.604 10.415 1.00 43.50 154 ILE A C 1
ATOM 927 O O . ILE A 1 154 ? 34.814 -4.285 10.095 1.00 40.99 154 ILE A O 1
ATOM 932 N N . LEU A 1 155 ? 37.051 -4.086 9.845 1.00 43.00 155 LEU A N 1
ATOM 933 C CA . LEU A 1 155 ? 36.980 -3.169 8.718 1.00 40.87 155 LEU A CA 1
ATOM 934 C C . LEU A 1 155 ? 37.294 -3.934 7.443 1.00 44.12 155 LEU A C 1
ATOM 935 O O . LEU A 1 155 ? 38.210 -4.760 7.416 1.00 43.71 155 LEU A O 1
ATOM 940 N N . GLY A 1 156 ? 36.517 -3.668 6.388 1.00 48.01 156 GLY A N 1
ATOM 941 C CA . GLY A 1 156 ? 36.624 -4.419 5.161 1.00 54.32 156 GLY A CA 1
ATOM 942 C C . GLY A 1 156 ? 36.623 -3.506 3.948 1.00 61.62 156 GLY A C 1
ATOM 943 O O . GLY A 1 156 ? 36.446 -2.290 4.050 1.00 55.32 156 GLY A O 1
ATOM 944 N N . ALA A 1 157 ? 36.834 -4.126 2.798 1.00 69.75 157 ALA A N 1
ATOM 945 C CA . ALA A 1 157 ? 36.864 -3.418 1.532 1.00 79.05 157 ALA A CA 1
ATOM 946 C C . ALA A 1 157 ? 35.480 -3.410 0.903 1.00 87.56 157 ALA A C 1
ATOM 947 O O . ALA A 1 157 ? 34.708 -4.365 1.039 1.00 93.76 157 ALA A O 1
ATOM 949 N N . GLY A 1 158 ? 35.169 -2.303 0.229 1.00 89.47 158 GLY A N 1
ATOM 950 C CA . GLY A 1 158 ? 33.989 -2.177 -0.606 1.00 90.39 158 GLY A CA 1
ATOM 951 C C . GLY A 1 158 ? 32.685 -2.646 0.001 1.00 88.25 158 GLY A C 1
ATOM 952 O O . GLY A 1 158 ? 32.528 -2.690 1.224 1.00 87.92 158 GLY A O 1
ATOM 953 N N . GLY A 1 159 ? 31.742 -3.006 -0.860 1.00 87.45 159 GLY A N 1
ATOM 954 C CA . GLY A 1 159 ? 30.429 -3.421 -0.437 1.00 86.40 159 GLY A CA 1
ATOM 955 C C . GLY A 1 159 ? 29.430 -3.295 -1.569 1.00 87.48 159 GLY A C 1
ATOM 956 O O . GLY A 1 159 ? 29.792 -3.049 -2.727 1.00 88.49 159 GLY A O 1
ATOM 957 N N . PRO A 1 160 ? 28.149 -3.467 -1.258 1.00 84.28 160 PRO A N 1
ATOM 958 C CA . PRO A 1 160 ? 27.113 -3.273 -2.273 1.00 82.86 160 PRO A CA 1
ATOM 959 C C . PRO A 1 160 ? 26.958 -1.798 -2.595 1.00 79.44 160 PRO A C 1
ATOM 960 O O . PRO A 1 160 ? 26.971 -0.952 -1.687 1.00 71.59 160 PRO A O 1
ATOM 964 N N . PRO A 1 161 ? 26.829 -1.444 -3.876 1.00 81.72 161 PRO A N 1
ATOM 965 C CA . PRO A 1 161 ? 26.631 -0.039 -4.219 1.00 77.32 161 PRO A CA 1
ATOM 966 C C . PRO A 1 161 ? 25.305 0.456 -3.692 1.00 70.98 161 PRO A C 1
ATOM 967 O O . PRO A 1 161 ? 24.345 -0.323 -3.539 1.00 73.04 161 PRO A O 1
ATOM 971 N N . PRO A 1 162 ? 25.190 1.741 -3.380 1.00 61.84 162 PRO A N 1
ATOM 972 C CA . PRO A 1 162 ? 23.915 2.264 -2.897 1.00 53.56 162 PRO A CA 1
ATOM 973 C C . PRO A 1 162 ? 22.916 2.363 -4.037 1.00 60.45 162 PRO A C 1
ATOM 974 O O . PRO A 1 162 ? 23.271 2.376 -5.215 1.00 65.55 162 PRO A O 1
ATOM 978 N N . GLU A 1 163 ? 21.663 2.426 -3.677 1.00 58.95 163 GLU A N 1
ATOM 979 C CA . GLU A 1 163 ? 20.674 2.609 -4.720 1.00 63.57 163 GLU A CA 1
ATOM 980 C C . GLU A 1 163 ? 20.245 4.066 -4.778 1.00 57.68 163 GLU A C 1
ATOM 981 O O . GLU A 1 163 ? 20.439 4.820 -3.818 1.00 56.67 163 GLU A O 1
ATOM 987 N N . PRO A 1 164 ? 19.706 4.514 -5.907 1.00 54.72 164 PRO A N 1
ATOM 988 C CA . PRO A 1 164 ? 19.281 5.910 -6.023 1.00 59.46 164 PRO A CA 1
ATOM 989 C C . PRO A 1 164 ? 17.945 6.144 -5.328 1.00 69.27 164 PRO A C 1
ATOM 990 O O . PRO A 1 164 ? 17.255 5.219 -4.902 1.00 75.64 164 PRO A O 1
ATOM 994 N N . LEU A 1 165 ? 17.589 7.422 -5.235 1.00 66.72 165 LEU A N 1
ATOM 995 C CA . LEU A 1 165 ? 16.331 7.876 -4.650 1.00 56.73 165 LEU A CA 1
ATOM 996 C C . LEU A 1 165 ? 15.452 8.410 -5.774 1.00 61.29 165 LEU A C 1
ATOM 997 O O . LEU A 1 165 ? 15.626 9.562 -6.201 1.00 65.26 165 LEU A O 1
ATOM 1002 N N . PRO A 1 166 ? 14.515 7.618 -6.300 1.00 65.77 166 PRO A N 1
ATOM 1003 C CA . PRO A 1 166 ? 13.806 8.039 -7.523 1.00 67.53 166 PRO A CA 1
ATOM 1004 C C . PRO A 1 166 ? 12.710 9.077 -7.295 1.00 67.65 166 PRO A C 1
ATOM 1005 O O . PRO A 1 166 ? 12.358 9.792 -8.244 1.00 67.68 166 PRO A O 1
ATOM 1009 N N . GLU A 1 167 ? 12.124 9.153 -6.098 1.00 65.65 167 GLU A N 1
ATOM 1010 C CA . GLU A 1 167 ? 11.145 10.190 -5.766 1.00 68.53 167 GLU A CA 1
ATOM 1011 C C . GLU A 1 167 ? 11.115 10.378 -4.253 1.00 69.41 167 GLU A C 1
ATOM 1012 O O . GLU A 1 167 ? 11.445 9.464 -3.489 1.00 69.42 167 GLU A O 1
ATOM 1018 N N . TRP A 1 168 ? 10.711 11.582 -3.829 1.00 70.57 168 TRP A N 1
ATOM 1019 C CA . TRP A 1 168 ? 10.611 11.885 -2.395 1.00 68.52 168 TRP A CA 1
ATOM 1020 C C . TRP A 1 168 ? 9.416 12.787 -2.090 1.00 73.20 168 TRP A C 1
ATOM 1021 O O . TRP A 1 168 ? 9.259 13.843 -2.733 1.00 76.78 168 TRP A O 1
ATOM 1032 N N . PRO A 1 169 ? 8.559 12.416 -1.125 1.00 73.54 169 PRO A N 1
ATOM 1033 C CA . PRO A 1 169 ? 8.579 11.160 -0.369 1.00 67.72 169 PRO A CA 1
ATOM 1034 C C . PRO A 1 169 ? 8.231 9.964 -1.262 1.00 66.51 169 PRO A C 1
ATOM 1035 O O . PRO A 1 169 ? 7.795 10.172 -2.374 1.00 68.86 169 PRO A O 1
ATOM 1039 N N 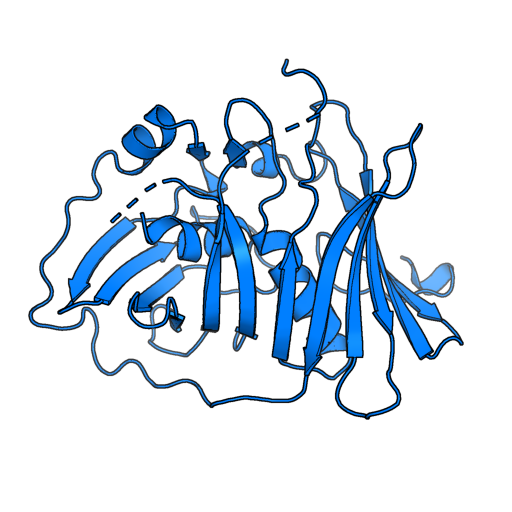. PRO A 1 170 ? 8.460 8.734 -0.792 1.00 66.85 170 PRO A N 1
ATOM 1040 C CA . PRO A 1 170 ? 7.879 7.586 -1.485 1.00 68.53 170 PRO A CA 1
ATOM 1041 C C . PRO A 1 170 ? 6.381 7.771 -1.482 1.00 85.79 170 PRO A C 1
ATOM 1042 O O . PRO A 1 170 ? 5.858 8.609 -0.754 1.00 94.79 170 PRO A O 1
ATOM 1046 N N . THR A 1 171 ? 5.680 7.032 -2.336 1.00 89.92 171 THR A N 1
ATOM 1047 C CA . THR A 1 171 ? 4.287 7.399 -2.605 1.00 92.96 171 THR A CA 1
ATOM 1048 C C . THR A 1 171 ? 3.359 6.235 -2.313 1.00 82.29 171 THR A C 1
ATOM 1049 O O . THR A 1 171 ? 3.740 5.055 -2.338 1.00 82.00 171 THR A O 1
ATOM 1053 N N . GLY A 1 172 ? 2.147 6.613 -2.012 1.00 85.20 172 GLY A N 1
ATOM 1054 C CA . GLY A 1 172 ? 1.351 5.873 -1.070 1.00 87.56 172 GLY A CA 1
ATOM 1055 C C . GLY A 1 172 ? 1.851 5.956 0.353 1.00 89.09 172 GLY A C 1
ATOM 1056 O O . GLY A 1 172 ? 1.483 5.108 1.168 1.00 84.90 172 GLY A O 1
ATOM 1057 N N . ALA A 1 173 ? 2.725 6.918 0.663 1.00 92.49 173 ALA A N 1
ATOM 1058 C CA . ALA A 1 173 ? 3.284 7.077 1.998 1.00 77.39 173 ALA A CA 1
ATOM 1059 C C . ALA A 1 173 ? 2.404 8.022 2.806 1.00 79.75 173 ALA A C 1
ATOM 1060 O O . ALA A 1 173 ? 2.107 9.138 2.362 1.00 82.15 173 ALA A O 1
ATOM 1062 N N . MET A 1 174 ? 1.983 7.566 3.986 1.00 85.85 174 MET A N 1
ATOM 1063 C CA . MET A 1 174 ? 1.100 8.348 4.843 1.00 87.21 174 MET A CA 1
ATOM 1064 C C . MET A 1 174 ? 1.906 9.183 5.825 1.00 78.73 174 MET A C 1
ATOM 1065 O O . MET A 1 174 ? 2.762 8.634 6.534 1.00 75.27 174 MET A O 1
ATOM 1070 N N . PRO A 1 175 ? 1.649 10.485 5.913 1.00 79.98 175 PRO A N 1
ATOM 1071 C CA . PRO A 1 175 ? 2.339 11.308 6.910 1.00 84.38 175 PRO A CA 1
ATOM 1072 C C . PRO A 1 175 ? 2.034 10.842 8.325 1.00 92.42 175 PRO A C 1
ATOM 1073 O O . PRO A 1 175 ? 0.877 10.622 8.693 1.00 79.95 175 PRO A O 1
ATOM 1077 N N . LEU A 1 176 ? 3.102 10.673 9.105 1.00 91.44 176 LEU A N 1
ATOM 1078 C CA . LEU A 1 176 ? 3.030 10.311 10.513 1.00 79.31 176 LEU A CA 1
ATOM 1079 C C . LEU A 1 176 ? 3.090 11.574 11.359 1.00 75.19 176 LEU A C 1
ATOM 1080 O O . LEU A 1 176 ? 3.788 12.532 11.019 1.00 79.06 176 LEU A O 1
ATOM 1085 N N . ASP A 1 177 ? 2.350 11.580 12.460 1.00 75.04 177 ASP A N 1
ATOM 1086 C CA . ASP A 1 177 ? 2.415 12.699 13.388 1.00 82.00 177 ASP A CA 1
ATOM 1087 C C . ASP A 1 177 ? 3.623 12.489 14.293 1.00 76.59 177 ASP A C 1
ATOM 1088 O O . ASP A 1 177 ? 3.638 11.561 15.106 1.00 80.68 177 ASP A O 1
ATOM 1093 N N . VAL A 1 178 ? 4.643 13.336 14.144 1.00 75.77 178 VAL A N 1
ATOM 1094 C CA . VAL A 1 178 ? 5.839 13.266 14.983 1.00 73.73 178 VAL A CA 1
ATOM 1095 C C . VAL A 1 178 ? 5.867 14.381 16.021 1.00 76.74 178 VAL A C 1
ATOM 1096 O O . VAL A 1 178 ? 6.927 14.646 16.627 1.00 71.26 178 VAL A O 1
ATOM 1100 N N . GLU A 1 179 ? 4.739 15.076 16.201 1.00 81.40 179 GLU A N 1
ATOM 1101 C CA . GLU A 1 179 ? 4.543 16.000 17.307 1.00 87.00 179 GLU A CA 1
ATOM 1102 C C . GLU A 1 179 ? 4.908 15.333 18.622 1.00 81.51 179 GLU A C 1
ATOM 1103 O O . GLU A 1 179 ? 4.496 14.200 18.887 1.00 77.70 179 GLU A O 1
ATOM 1109 N N . GLY A 1 180 ? 5.689 16.035 19.439 1.00 82.85 180 GLY A N 1
ATOM 1110 C CA . GLY A 1 180 ? 6.062 15.470 20.724 1.00 79.21 180 GLY A CA 1
ATOM 1111 C C . GLY A 1 180 ? 6.715 14.106 20.656 1.00 71.06 180 GLY A C 1
ATOM 1112 O O . GLY A 1 180 ? 6.687 13.367 21.643 1.00 67.35 180 GLY A O 1
ATOM 1113 N N . PHE A 1 181 ? 7.245 13.723 19.490 1.00 64.46 181 PHE A N 1
ATOM 1114 C CA . PHE A 1 181 ? 8.040 12.499 19.396 1.00 65.09 181 PHE A CA 1
ATOM 1115 C C . PHE A 1 181 ? 9.132 12.474 20.459 1.00 61.86 181 PHE A C 1
ATOM 1116 O O . PHE A 1 181 ? 9.358 11.451 21.122 1.00 59.91 181 PHE A O 1
ATOM 1124 N N . TYR A 1 182 ? 9.786 13.614 20.674 1.00 60.99 182 TYR A N 1
ATOM 1125 C CA . TYR A 1 182 ? 10.868 13.674 21.648 1.00 60.99 182 TYR A CA 1
ATOM 1126 C C . TYR A 1 182 ? 10.360 13.763 23.081 1.00 64.84 182 TYR A C 1
ATOM 1127 O O . TYR A 1 182 ? 11.037 13.283 23.999 1.00 59.95 182 TYR A O 1
ATOM 1136 N N . ASP A 1 183 ? 9.192 14.370 23.303 1.00 68.51 183 ASP A N 1
ATOM 1137 C CA . ASP A 1 183 ? 8.600 14.309 24.634 1.00 69.93 183 ASP A CA 1
ATOM 1138 C C . ASP A 1 183 ? 8.251 12.872 24.995 1.00 66.37 183 ASP A C 1
ATOM 1139 O O . ASP A 1 183 ? 8.446 12.443 26.142 1.00 67.04 183 ASP A O 1
ATOM 1144 N N . GLU A 1 184 ? 7.764 12.105 24.016 1.00 66.28 184 GLU A N 1
ATOM 1145 C CA . GLU A 1 184 ? 7.490 10.686 24.225 1.00 72.22 184 GLU A CA 1
ATOM 1146 C C . GLU A 1 184 ? 8.763 9.919 24.576 1.00 63.94 184 GLU A C 1
ATOM 1147 O O . GLU A 1 184 ? 8.774 9.107 25.510 1.00 70.38 184 GLU A O 1
ATOM 1153 N N . LEU A 1 185 ? 9.838 10.139 23.815 1.00 60.58 185 LEU A N 1
ATOM 1154 C CA . LEU A 1 185 ? 11.101 9.474 24.125 1.00 58.01 185 LEU A CA 1
ATOM 1155 C C . LEU A 1 185 ? 11.592 9.865 25.512 1.00 59.96 185 LEU A C 1
ATOM 1156 O O . LEU A 1 185 ? 12.140 9.032 26.243 1.00 63.55 185 LEU A O 1
ATOM 1161 N N . ALA A 1 186 ? 11.399 11.130 25.885 1.00 60.73 186 ALA A N 1
ATOM 1162 C CA . ALA A 1 186 ? 11.842 11.602 27.189 1.00 61.76 186 ALA A CA 1
ATOM 1163 C C . ALA A 1 186 ? 11.135 10.849 28.308 1.00 66.54 186 ALA A C 1
ATOM 1164 O O . ALA A 1 186 ? 11.748 10.515 29.333 1.00 66.12 186 ALA A O 1
ATOM 1166 N N . ALA A 1 187 ? 9.862 10.531 28.098 1.00 65.56 187 ALA A N 1
ATOM 1167 C CA . ALA A 1 187 ? 9.044 9.857 29.101 1.00 69.42 187 ALA A CA 1
ATOM 1168 C C . ALA A 1 187 ? 9.531 8.438 29.360 1.00 68.05 187 ALA A C 1
ATOM 1169 O O . ALA A 1 187 ? 9.310 7.895 30.449 1.00 74.49 187 ALA A O 1
ATOM 1171 N N . GLY A 1 188 ? 10.167 7.822 28.370 1.00 65.22 188 GLY A N 1
ATOM 1172 C CA . GLY A 1 188 ? 10.786 6.525 28.497 1.00 64.26 188 GLY A CA 1
ATOM 1173 C C . GLY A 1 188 ? 12.244 6.585 28.902 1.00 64.91 188 GLY A C 1
ATOM 1174 O O . GLY A 1 188 ? 12.950 5.572 28.817 1.00 67.57 188 GLY A O 1
ATOM 1175 N N . GLY A 1 189 ? 12.731 7.763 29.295 1.00 61.71 189 GLY A N 1
ATOM 1176 C CA . GLY A 1 189 ? 14.089 7.911 29.790 1.00 64.61 189 GLY A CA 1
ATOM 1177 C C . GLY A 1 189 ? 15.120 8.429 28.811 1.00 64.94 189 GLY A C 1
ATOM 1178 O O . GLY A 1 189 ? 16.299 8.525 29.181 1.00 58.68 189 GLY A O 1
ATOM 1179 N N . TYR A 1 190 ? 14.739 8.755 27.574 1.00 59.22 190 TYR A N 1
ATOM 1180 C CA . TYR A 1 190 ? 15.711 9.162 26.562 1.00 60.67 190 TYR A CA 1
ATOM 1181 C C . TYR A 1 190 ? 15.524 10.655 26.316 1.00 63.12 190 TYR A C 1
ATOM 1182 O O . TYR A 1 190 ? 14.627 11.066 25.574 1.00 59.54 190 TYR A O 1
ATOM 1191 N N . HIS A 1 191 ? 16.381 11.465 26.932 1.00 58.60 191 HIS A N 1
ATOM 1192 C CA . HIS A 1 191 ? 16.225 12.919 26.916 1.00 65.76 191 HIS A CA 1
ATOM 1193 C C . HIS A 1 191 ? 17.169 13.482 25.858 1.00 62.70 191 HIS A C 1
ATOM 1194 O O . HIS A 1 191 ? 18.353 13.704 26.125 1.00 66.61 191 HIS A O 1
ATOM 1201 N N . TYR A 1 192 ? 16.639 13.718 24.654 1.00 50.42 192 TYR A N 1
ATOM 1202 C CA . TYR A 1 192 ? 17.426 14.218 23.529 1.00 50.29 192 TYR A CA 1
ATOM 1203 C C . TYR A 1 192 ? 17.459 15.741 23.559 1.00 48.60 192 TYR A C 1
ATOM 1204 O O . TYR A 1 192 ? 16.415 16.389 23.574 1.00 50.26 192 TYR A O 1
ATOM 1213 N N . GLY A 1 193 ? 18.659 16.309 23.571 1.00 53.77 193 GLY A N 1
ATOM 1214 C CA . GLY A 1 193 ? 18.805 17.742 23.631 1.00 53.96 193 GLY A CA 1
ATOM 1215 C C . GLY A 1 193 ? 18.821 18.375 22.252 1.00 51.37 193 GLY A C 1
ATOM 1216 O O . GLY A 1 193 ? 18.665 17.700 21.231 1.00 49.34 193 GLY A O 1
ATOM 1217 N N . PRO A 1 194 ? 19.011 19.698 22.209 1.00 53.68 194 PRO A N 1
ATOM 1218 C CA . PRO A 1 194 ? 18.914 20.424 20.925 1.00 54.25 194 PRO A CA 1
ATOM 1219 C C . PRO A 1 194 ? 19.685 19.810 19.771 1.00 53.47 194 PRO A C 1
ATOM 1220 O O . PRO A 1 194 ? 19.147 19.682 18.667 1.00 53.09 194 PRO A O 1
ATOM 1224 N N . GLN A 1 195 ? 20.943 19.426 19.986 1.00 55.58 195 GLN A N 1
ATOM 1225 C CA . GLN A 1 195 ? 21.744 18.946 18.866 1.00 53.05 195 GLN A CA 1
ATOM 1226 C C . GLN A 1 195 ? 21.301 17.584 18.351 1.00 45.16 195 GLN A C 1
ATOM 1227 O O . GLN A 1 195 ? 21.726 17.189 17.258 1.00 43.22 195 GLN A O 1
ATOM 1233 N N . PHE A 1 196 ? 20.474 16.854 19.108 1.00 47.56 196 PHE A N 1
ATOM 1234 C CA . PHE A 1 196 ? 20.020 15.536 18.687 1.00 43.86 196 PHE A CA 1
ATOM 1235 C C . PHE A 1 196 ? 18.568 15.518 18.222 1.00 45.19 196 PHE A C 1
ATOM 1236 O O . PHE A 1 196 ? 18.137 14.513 17.648 1.00 51.35 196 PHE A O 1
ATOM 1244 N N . ARG A 1 197 ? 17.809 16.599 18.428 1.00 44.38 197 ARG A N 1
ATOM 1245 C CA . ARG A 1 197 ? 16.391 16.629 18.043 1.00 46.44 197 ARG A CA 1
ATOM 1246 C C . ARG A 1 197 ? 16.287 17.005 16.566 1.00 50.09 197 ARG A C 1
ATOM 1247 O O . ARG A 1 197 ? 15.880 18.107 16.179 1.00 52.36 197 ARG A O 1
ATOM 1255 N N . CYS A 1 198 ? 16.625 16.029 15.737 1.00 44.60 198 CYS A N 1
ATOM 1256 C CA . CYS A 1 198 ? 16.802 16.244 14.314 1.00 44.16 198 CYS A CA 1
ATOM 1257 C C . CYS A 1 198 ? 15.642 15.737 13.486 1.00 48.27 198 CYS A C 1
ATOM 1258 O O . CYS A 1 198 ? 15.539 16.104 12.312 1.00 49.30 198 CYS A O 1
ATOM 1261 N N . LEU A 1 199 ? 14.790 14.886 14.047 1.00 50.01 199 LEU A N 1
ATOM 1262 C CA . LEU A 1 199 ? 13.662 14.370 13.282 1.00 48.14 199 LEU A CA 1
ATOM 1263 C C . LEU A 1 199 ? 12.660 15.485 12.986 1.00 50.78 199 LEU A C 1
ATOM 1264 O O . LEU A 1 199 ? 12.193 16.170 13.901 1.00 56.38 199 LEU A O 1
ATOM 1269 N N . ARG A 1 200 ? 12.307 15.646 11.706 1.00 52.17 200 ARG A N 1
ATOM 1270 C CA . ARG A 1 200 ? 11.377 16.690 11.283 1.00 60.06 200 ARG A CA 1
ATOM 1271 C C . ARG A 1 200 ? 10.073 16.147 10.719 1.00 62.50 200 ARG A C 1
ATOM 1272 O O . ARG A 1 200 ? 8.992 16.643 11.066 1.00 67.64 200 ARG A O 1
ATOM 1280 N N . ARG A 1 201 ? 10.131 15.174 9.810 1.00 62.14 201 ARG A N 1
ATOM 1281 C CA . ARG A 1 201 ? 8.914 14.604 9.240 1.00 65.62 201 ARG A CA 1
ATOM 1282 C C . ARG A 1 201 ? 9.113 13.108 9.054 1.00 57.53 201 ARG A C 1
ATOM 1283 O O . ARG A 1 201 ? 10.236 12.646 8.870 1.00 54.86 201 ARG A O 1
ATOM 1291 N N . ALA A 1 202 ? 8.020 12.352 9.119 1.00 62.54 202 ALA A N 1
ATOM 1292 C CA . ALA A 1 202 ? 8.088 10.913 8.901 1.00 66.41 202 ALA A CA 1
ATOM 1293 C C . ALA A 1 202 ? 6.822 10.436 8.191 1.00 66.34 202 ALA A C 1
ATOM 1294 O O . ALA A 1 202 ? 5.751 11.041 8.316 1.00 66.88 202 ALA A O 1
ATOM 1296 N N . TRP A 1 203 ? 6.970 9.361 7.409 1.00 63.98 203 TRP A N 1
ATOM 1297 C CA . TRP A 1 203 ? 5.860 8.682 6.751 1.00 70.32 203 TRP A CA 1
ATOM 1298 C C . TRP A 1 203 ? 6.032 7.182 6.920 1.00 70.57 203 TRP A C 1
ATOM 1299 O O . TRP A 1 203 ? 7.150 6.680 7.013 1.00 63.60 203 TRP A O 1
ATOM 1310 N N . ARG A 1 204 ? 4.918 6.466 6.898 1.00 69.78 204 ARG A N 1
ATOM 1311 C CA . ARG A 1 204 ? 4.938 5.028 6.681 1.00 71.75 204 ARG A CA 1
ATOM 1312 C C . ARG A 1 204 ? 4.847 4.770 5.183 1.00 72.03 204 ARG A C 1
ATOM 1313 O O . ARG A 1 204 ? 3.929 5.263 4.521 1.00 75.28 204 ARG A O 1
ATOM 1321 N N . ALA A 1 205 ? 5.792 4.003 4.657 1.00 70.39 205 ALA A N 1
ATOM 1322 C CA . ALA A 1 205 ? 5.855 3.667 3.237 1.00 74.70 205 ALA A CA 1
ATOM 1323 C C . ALA A 1 205 ? 5.788 2.150 3.125 1.00 73.39 205 ALA A C 1
ATOM 1324 O O . ALA A 1 205 ? 6.811 1.471 3.261 1.00 71.31 205 ALA A O 1
ATOM 1326 N N . GLY A 1 206 ? 4.599 1.620 2.876 1.00 77.54 206 GLY A N 1
ATOM 1327 C CA . GLY A 1 206 ? 4.437 0.177 2.897 1.00 80.21 206 GLY A CA 1
ATOM 1328 C C . GLY A 1 206 ? 4.820 -0.349 4.266 1.00 79.92 206 GLY A C 1
ATOM 1329 O O . GLY A 1 206 ? 4.294 0.096 5.294 1.00 80.46 206 GLY A O 1
ATOM 1330 N N . GLU A 1 207 ? 5.767 -1.286 4.301 1.00 78.48 207 GLU A N 1
ATOM 1331 C CA . GLU A 1 207 ? 6.270 -1.816 5.563 1.00 75.69 207 GLU A CA 1
ATOM 1332 C C . GLU A 1 207 ? 7.512 -1.089 6.050 1.00 76.94 207 GLU A C 1
ATOM 1333 O O . GLU A 1 207 ? 8.044 -1.444 7.107 1.00 69.50 207 GLU A O 1
ATOM 1339 N N . ASP A 1 208 ? 7.978 -0.085 5.315 1.00 72.24 208 ASP A N 1
ATOM 1340 C CA . ASP A 1 208 ? 9.164 0.670 5.685 1.00 64.56 208 ASP A CA 1
ATOM 1341 C C . ASP A 1 208 ? 8.804 2.001 6.333 1.00 63.50 208 ASP A C 1
ATOM 1342 O O . ASP A 1 208 ? 7.702 2.534 6.179 1.00 65.79 208 ASP A O 1
ATOM 1347 N N . LEU A 1 209 ? 9.781 2.536 7.058 1.00 60.19 209 LEU A N 1
ATOM 1348 C CA . LEU A 1 209 ? 9.739 3.870 7.630 1.00 64.54 209 LEU A CA 1
ATOM 1349 C C . LEU A 1 209 ? 10.601 4.813 6.795 1.00 65.93 209 LEU A C 1
ATOM 1350 O O . LEU A 1 209 ? 11.745 4.475 6.471 1.00 60.39 209 LEU A O 1
ATOM 1355 N N . VAL A 1 210 ? 10.066 5.988 6.445 1.00 57.13 210 VAL A N 1
ATOM 1356 C CA . VAL A 1 210 ? 10.882 7.025 5.819 1.00 63.49 210 VAL A CA 1
ATOM 1357 C C . VAL A 1 210 ? 10.745 8.321 6.606 1.00 63.79 210 VAL A C 1
ATOM 1358 O O . VAL A 1 210 ? 9.695 8.612 7.187 1.00 60.91 210 VAL A O 1
ATOM 1362 N N . ALA A 1 211 ? 11.830 9.098 6.626 1.00 57.21 211 ALA A N 1
ATOM 1363 C CA . ALA A 1 211 ? 11.906 10.274 7.478 1.00 56.00 211 ALA A CA 1
ATOM 1364 C C . ALA A 1 211 ? 12.845 11.313 6.880 1.00 52.15 211 ALA A C 1
ATOM 1365 O O . ALA A 1 211 ? 13.831 10.976 6.213 1.00 51.69 211 ALA A O 1
ATOM 1367 N N . GLU A 1 212 ? 12.518 12.581 7.135 1.00 51.37 212 GLU A N 1
ATOM 1368 C CA . GLU A 1 212 ? 13.424 13.707 6.935 1.00 49.37 212 GLU A CA 1
ATOM 1369 C C . GLU A 1 212 ? 14.034 14.073 8.281 1.00 50.08 212 GLU A C 1
ATOM 1370 O O . GLU A 1 212 ? 13.305 14.287 9.255 1.00 49.91 212 GLU A O 1
ATOM 1376 N N . ILE A 1 213 ? 15.366 14.126 8.334 1.00 49.85 213 ILE A N 1
ATOM 1377 C CA . ILE A 1 213 ? 16.122 14.351 9.565 1.00 50.24 213 ILE A CA 1
ATOM 1378 C C . ILE A 1 213 ? 17.204 15.383 9.263 1.00 47.72 213 ILE A C 1
ATOM 1379 O O . ILE A 1 213 ? 17.923 15.242 8.269 1.00 49.22 213 ILE A O 1
ATOM 1384 N N . SER A 1 214 ? 17.326 16.420 10.100 1.00 45.74 214 SER A N 1
ATOM 1385 C CA . SER A 1 214 ? 18.334 17.441 9.816 1.00 45.92 214 SER A CA 1
ATOM 1386 C C . SER A 1 214 ? 18.848 18.109 11.091 1.00 47.50 214 SER A C 1
ATOM 1387 O O . SER A 1 214 ? 18.139 18.204 12.093 1.00 51.55 214 SER A O 1
ATOM 1390 N N . LEU A 1 215 ? 20.096 18.582 11.028 1.00 45.23 215 LEU A N 1
ATOM 1391 C CA . LEU A 1 215 ? 20.738 19.223 12.171 1.00 43.20 215 LEU A CA 1
ATOM 1392 C C . LEU A 1 215 ? 20.167 20.627 12.385 1.00 50.33 215 LEU A C 1
ATOM 1393 O O . LEU A 1 215 ? 19.638 21.244 11.450 1.00 47.63 215 LEU A O 1
ATOM 1398 N N . PRO A 1 216 ? 20.234 21.140 13.618 1.00 50.34 216 PRO A N 1
ATOM 1399 C CA . PRO A 1 216 ? 19.915 22.555 13.847 1.00 52.65 216 PRO A CA 1
ATOM 1400 C C . PRO A 1 216 ? 20.811 23.448 13.004 1.00 56.86 216 PRO A C 1
ATOM 1401 O O . PRO A 1 216 ? 21.963 23.113 12.716 1.00 60.40 216 PRO A O 1
ATOM 1405 N N . GLU A 1 217 ? 20.276 24.605 12.623 1.00 57.96 217 GLU A N 1
ATOM 1406 C CA . GLU A 1 217 ? 21.023 25.517 11.770 1.00 68.06 217 GLU A CA 1
ATOM 1407 C C . GLU A 1 217 ? 22.308 25.969 12.459 1.00 71.48 217 GLU A C 1
ATOM 1408 O O . GLU A 1 217 ? 22.334 26.221 13.668 1.00 74.31 217 GLU A O 1
ATOM 1414 N N . GLY A 1 218 ? 23.389 26.043 11.684 1.00 69.75 218 GLY A N 1
ATOM 1415 C CA . GLY A 1 218 ? 24.661 26.487 12.218 1.00 65.57 218 GLY A CA 1
ATOM 1416 C C . GLY A 1 218 ? 25.448 25.438 12.967 1.00 59.83 218 GLY A C 1
ATOM 1417 O O . GLY A 1 218 ? 26.360 25.788 13.722 1.00 61.10 218 GLY A O 1
ATOM 1418 N N . THR A 1 219 ? 25.127 24.160 12.786 1.00 54.10 219 THR A N 1
ATOM 1419 C CA . THR A 1 219 ? 25.891 23.085 13.404 1.00 54.43 219 THR A CA 1
ATOM 1420 C C . THR A 1 219 ? 27.182 22.862 12.626 1.00 56.31 219 THR A C 1
ATOM 1421 O O . THR A 1 219 ? 27.146 22.539 11.436 1.00 55.31 219 THR A O 1
ATOM 1425 N N . ASP A 1 220 ? 28.318 23.018 13.300 1.00 56.17 220 ASP A N 1
ATOM 1426 C CA . ASP A 1 220 ? 29.610 22.796 12.668 1.00 62.83 220 ASP A CA 1
ATOM 1427 C C . ASP A 1 220 ? 29.827 21.299 12.465 1.00 55.58 220 ASP A C 1
ATOM 1428 O O . ASP A 1 220 ? 29.794 20.523 13.424 1.00 52.53 220 ASP A O 1
ATOM 1433 N N . VAL A 1 221 ? 30.018 20.887 11.212 1.00 50.12 221 VAL A N 1
ATOM 1434 C CA . VAL A 1 221 ? 30.218 19.484 10.877 1.00 46.56 221 VAL A CA 1
ATOM 1435 C C . VAL A 1 221 ? 31.542 19.255 10.155 1.00 45.72 221 VAL A C 1
ATOM 1436 O O . VAL A 1 221 ? 31.774 18.171 9.609 1.00 41.64 221 VAL A O 1
ATOM 1440 N N . ASP A 1 222 ? 32.422 20.257 10.154 1.00 47.51 222 ASP A N 1
ATOM 1441 C CA . ASP A 1 222 ? 33.648 20.177 9.366 1.00 52.68 222 ASP A CA 1
ATOM 1442 C C . ASP A 1 222 ? 34.509 18.983 9.768 1.00 52.60 222 ASP A C 1
ATOM 1443 O O . ASP A 1 222 ? 35.094 18.318 8.905 1.00 56.46 222 ASP A O 1
ATOM 1448 N N . ALA A 1 223 ? 34.599 18.684 11.065 1.00 46.24 223 ALA A N 1
ATOM 1449 C CA . ALA A 1 223 ? 35.551 17.675 11.520 1.00 49.56 223 ALA A CA 1
ATOM 1450 C C . ALA A 1 223 ? 34.896 16.321 11.777 1.00 46.11 223 ALA A C 1
ATOM 1451 O O . ALA A 1 223 ? 35.406 15.528 12.578 1.00 38.20 223 ALA A O 1
ATOM 1453 N N . TYR A 1 224 ? 33.788 16.036 11.105 1.00 39.92 224 TYR A N 1
ATOM 1454 C CA . TYR A 1 224 ? 33.090 14.768 11.238 1.00 37.03 224 TYR A CA 1
ATOM 1455 C C . TYR A 1 224 ? 32.831 14.187 9.856 1.00 38.76 224 TYR A C 1
ATOM 1456 O O . TYR A 1 224 ? 32.795 14.905 8.857 1.00 36.80 224 TYR A O 1
ATOM 1465 N N . GLY A 1 225 ? 32.677 12.868 9.804 1.00 33.67 225 GLY A N 1
ATOM 1466 C CA . GLY A 1 225 ? 32.221 12.233 8.590 1.00 32.25 225 GLY A CA 1
ATOM 1467 C C . GLY A 1 225 ? 30.720 12.477 8.516 1.00 33.05 225 GLY A C 1
ATOM 1468 O O . GLY A 1 225 ? 30.235 13.182 7.620 1.00 35.04 225 GLY A O 1
ATOM 1469 N N . LEU A 1 226 ? 29.993 11.921 9.484 1.00 31.67 226 LEU A N 1
ATOM 1470 C CA . LEU A 1 226 ? 28.577 12.213 9.714 1.00 30.70 226 LEU A CA 1
ATOM 1471 C C . LEU A 1 226 ? 28.408 12.632 11.162 1.00 34.79 226 LEU A C 1
ATOM 1472 O O . LEU A 1 226 ? 28.658 11.829 12.073 1.00 38.18 226 LEU A O 1
ATOM 1477 N N . HIS A 1 227 ? 27.997 13.886 11.382 1.00 36.01 227 HIS A N 1
ATOM 1478 C CA . HIS A 1 227 ? 27.898 14.417 12.741 1.00 32.20 227 HIS A CA 1
ATOM 1479 C C . HIS A 1 227 ? 27.123 13.457 13.644 1.00 37.95 227 HIS A C 1
ATOM 1480 O O . HIS A 1 227 ? 26.026 13.006 13.267 1.00 35.21 227 HIS A O 1
ATOM 1487 N N . PRO A 1 228 ? 27.632 13.151 14.845 1.00 34.01 228 PRO A N 1
ATOM 1488 C CA . PRO A 1 228 ? 26.942 12.184 15.724 1.00 31.70 228 PRO A CA 1
ATOM 1489 C C . PRO A 1 228 ? 25.477 12.480 15.994 1.00 37.90 228 PRO A C 1
ATOM 1490 O O . PRO A 1 228 ? 24.687 11.539 16.158 1.00 40.61 228 PRO A O 1
ATOM 1494 N N . GLY A 1 229 ? 25.088 13.752 16.087 1.00 35.77 229 GLY A N 1
ATOM 1495 C CA . GLY A 1 229 ? 23.698 14.044 16.405 1.00 39.33 229 GLY A CA 1
ATOM 1496 C C . GLY A 1 229 ? 22.769 13.675 15.271 1.00 42.10 229 GLY A C 1
ATOM 1497 O O . GLY A 1 229 ? 21.622 13.266 15.498 1.00 39.57 229 GLY A O 1
ATOM 1498 N N . LEU A 1 230 ? 23.251 13.812 14.042 1.00 40.75 230 LEU A N 1
ATOM 1499 C CA . LEU A 1 230 ? 22.461 13.441 12.876 1.00 39.33 230 LEU A CA 1
ATOM 1500 C C . LEU A 1 230 ? 22.520 11.936 12.647 1.00 37.10 230 LEU A C 1
ATOM 1501 O O . LEU A 1 230 ? 21.494 11.300 12.384 1.00 37.23 230 LEU A O 1
ATOM 1506 N N . PHE A 1 231 ? 23.718 11.355 12.782 1.00 33.82 231 PHE A N 1
ATOM 1507 C CA . PHE A 1 231 ? 23.862 9.904 12.781 1.00 35.25 231 PHE A CA 1
ATOM 1508 C C . PHE A 1 231 ? 22.928 9.259 13.811 1.00 37.80 231 PHE A C 1
ATOM 1509 O O . PHE A 1 231 ? 22.242 8.271 13.512 1.00 37.91 231 PHE A O 1
ATOM 1517 N N . ASP A 1 232 ? 22.873 9.808 15.035 1.00 36.28 232 ASP A N 1
ATOM 1518 C CA . ASP A 1 232 ? 22.038 9.185 16.055 1.00 35.53 232 ASP A CA 1
ATOM 1519 C C . ASP A 1 232 ? 20.553 9.337 15.733 1.00 40.24 232 ASP A C 1
ATOM 1520 O O . ASP A 1 232 ? 19.755 8.415 15.964 1.00 38.11 232 ASP A O 1
ATOM 1525 N N . ALA A 1 233 ? 20.157 10.499 15.223 1.00 39.65 233 ALA A N 1
ATOM 1526 C CA . ALA A 1 233 ? 18.745 10.686 14.894 1.00 42.49 233 ALA A CA 1
ATOM 1527 C C . ALA A 1 233 ? 18.318 9.790 13.735 1.00 44.35 233 ALA A C 1
ATOM 1528 O O . ALA A 1 233 ? 17.147 9.392 13.664 1.00 48.98 233 ALA A O 1
ATOM 1530 N N . ALA A 1 234 ? 19.251 9.436 12.843 1.00 42.43 234 ALA A N 1
ATOM 1531 C CA . ALA A 1 234 ? 18.955 8.464 11.791 1.00 39.96 234 ALA A CA 1
ATOM 1532 C C . ALA A 1 234 ? 18.526 7.132 12.392 1.00 47.25 234 ALA A C 1
ATOM 1533 O O . ALA A 1 234 ? 17.573 6.497 11.917 1.00 45.87 234 ALA A O 1
ATOM 1535 N N . VAL A 1 235 ? 19.210 6.711 13.455 1.00 43.99 235 VAL A N 1
ATOM 1536 C CA . VAL A 1 235 ? 18.930 5.444 14.124 1.00 43.94 235 VAL A CA 1
ATOM 1537 C C . VAL A 1 235 ? 17.738 5.563 15.062 1.00 47.89 235 VAL A C 1
ATOM 1538 O O . VAL A 1 235 ? 16.881 4.672 15.104 1.00 46.33 235 VAL A O 1
ATOM 1542 N N . HIS A 1 236 ? 17.663 6.633 15.863 1.00 47.50 236 HIS A N 1
ATOM 1543 C CA . HIS A 1 236 ? 16.605 6.660 16.861 1.00 46.58 236 HIS A CA 1
ATOM 1544 C C . HIS A 1 236 ? 15.246 7.015 16.264 1.00 46.05 236 HIS A C 1
ATOM 1545 O O . HIS A 1 236 ? 14.226 6.887 16.946 1.00 50.88 236 HIS A O 1
ATOM 1552 N N . SER A 1 237 ? 15.204 7.391 14.988 1.00 49.39 237 SER A N 1
ATOM 1553 C CA . SER A 1 237 ? 13.920 7.630 14.337 1.00 52.18 237 SER A CA 1
ATOM 1554 C C . SER A 1 237 ? 13.127 6.346 14.136 1.00 51.59 237 SER A C 1
ATOM 1555 O O . SER A 1 237 ? 11.915 6.409 13.900 1.00 57.47 237 SER A O 1
ATOM 1558 N N . VAL A 1 238 ? 13.775 5.186 14.271 1.00 53.01 238 VAL A N 1
ATOM 1559 C CA . VAL A 1 238 ? 13.093 3.903 14.130 1.00 54.01 238 VAL A CA 1
ATOM 1560 C C . VAL A 1 238 ? 11.993 3.727 15.174 1.00 61.23 238 VAL A C 1
ATOM 1561 O O . VAL A 1 238 ? 11.037 2.978 14.945 1.00 72.07 238 VAL A O 1
ATOM 1565 N N . ALA A 1 239 ? 12.108 4.388 16.329 1.00 55.72 239 ALA A N 1
ATOM 1566 C CA . ALA A 1 239 ? 11.092 4.267 17.387 1.00 58.05 239 ALA A CA 1
ATOM 1567 C C . ALA A 1 239 ? 9.694 4.574 16.860 1.00 59.44 239 ALA A C 1
ATOM 1568 O O . ALA A 1 239 ? 8.666 4.262 17.485 1.00 67.16 239 ALA A O 1
ATOM 1570 N N . CYS A 1 240 ? 9.303 5.805 14.218 1.00 89.65 301 CYS A N 1
ATOM 1571 C CA . CYS A 1 240 ? 7.906 5.817 14.617 1.00 87.86 301 CYS A CA 1
ATOM 1572 C C . CYS A 1 240 ? 7.234 4.546 14.125 1.00 88.04 301 CYS A C 1
ATOM 1573 O O . CYS A 1 240 ? 7.851 3.477 14.149 1.00 86.95 301 CYS A O 1
ATOM 1576 N N . PRO A 1 252 ? 12.429 3.431 21.868 1.00 100.01 302 PRO A N 1
ATOM 1577 C CA . PRO A 1 252 ? 13.408 3.887 22.865 1.00 97.13 302 PRO A CA 1
ATOM 1578 C C . PRO A 1 252 ? 14.424 2.808 23.241 1.00 91.12 302 PRO A C 1
ATOM 1579 O O . PRO A 1 252 ? 14.317 2.213 24.316 1.00 89.24 302 PRO A O 1
ATOM 1583 N N . ARG A 1 253 ? 15.397 2.563 22.362 1.00 86.14 303 ARG A N 1
ATOM 1584 C CA . ARG A 1 253 ? 16.441 1.574 22.601 1.00 80.07 303 ARG A CA 1
ATOM 1585 C C . ARG A 1 253 ? 17.773 2.122 22.111 1.00 70.78 303 ARG A C 1
ATOM 1586 O O . ARG A 1 253 ? 17.838 3.175 21.471 1.00 68.45 303 ARG A O 1
ATOM 1594 N N . LEU A 1 254 ? 18.864 1.382 22.436 1.00 66.42 304 LEU A N 1
ATOM 1595 C CA . LEU A 1 254 ? 20.226 1.743 22.064 1.00 60.68 304 LEU A CA 1
ATOM 1596 C C . LEU A 1 254 ? 20.761 0.792 20.995 1.00 57.62 304 LEU A C 1
ATOM 1597 O O . LEU A 1 254 ? 20.483 -0.412 21.034 1.00 58.97 304 LEU A O 1
ATOM 1602 N N . PRO A 1 255 ? 21.500 1.310 20.015 1.00 55.69 305 PRO A N 1
ATOM 1603 C CA . PRO A 1 255 ? 22.205 0.428 19.074 1.00 56.37 305 PRO A CA 1
ATOM 1604 C C . PRO A 1 255 ? 23.134 -0.538 19.802 1.00 54.08 305 PRO A C 1
ATOM 1605 O O . PRO A 1 255 ? 23.697 -0.223 20.852 1.00 50.25 305 PRO A O 1
ATOM 1609 N N . PHE A 1 256 ? 23.284 -1.734 19.229 1.00 52.63 306 PHE A N 1
ATOM 1610 C CA . PHE A 1 256 ? 24.160 -2.754 19.803 1.00 52.14 306 PHE A CA 1
ATOM 1611 C C . PHE A 1 256 ? 25.158 -3.283 18.773 1.00 51.31 306 PHE A C 1
ATOM 1612 O O . PHE A 1 256 ? 26.372 -3.159 18.965 1.00 49.62 306 PHE A O 1
ATOM 1620 N N . ALA A 1 257 ? 24.675 -3.879 17.680 1.00 42.99 307 ALA A N 1
ATOM 1621 C CA . ALA A 1 257 ? 25.558 -4.498 16.696 1.00 42.66 307 ALA A CA 1
ATOM 1622 C C . ALA A 1 257 ? 25.268 -3.946 15.308 1.00 45.49 307 ALA A C 1
ATOM 1623 O O . ALA A 1 257 ? 24.102 -3.862 14.901 1.00 49.12 307 ALA A O 1
ATOM 1625 N N . PHE A 1 258 ? 26.339 -3.581 14.591 1.00 35.18 308 PHE A N 1
ATOM 1626 C CA . PHE A 1 258 ? 26.295 -2.999 13.261 1.00 38.21 308 PHE A CA 1
ATOM 1627 C C . PHE A 1 258 ? 26.959 -3.938 12.261 1.00 41.91 308 PHE A C 1
ATOM 1628 O O . PHE A 1 258 ? 28.023 -4.508 12.527 1.00 38.92 308 PHE A O 1
ATOM 1636 N N . SER A 1 259 ? 26.357 -4.069 11.090 1.00 43.89 309 SER A N 1
ATOM 1637 C CA . SER A 1 259 ? 26.946 -4.865 10.031 1.00 47.93 309 SER A CA 1
ATOM 1638 C C . SER A 1 259 ? 26.870 -4.067 8.735 1.00 43.66 309 SER A C 1
ATOM 1639 O O . SER A 1 259 ? 25.831 -3.470 8.437 1.00 45.14 309 SER A O 1
ATOM 1642 N N . ASP A 1 260 ? 27.994 -3.999 8.017 1.00 41.08 310 ASP A N 1
ATOM 1643 C CA . ASP A 1 260 ? 28.086 -3.461 6.656 1.00 43.20 310 ASP A CA 1
ATOM 1644 C C . ASP A 1 260 ? 27.639 -1.996 6.587 1.00 42.35 310 ASP A C 1
ATOM 1645 O O . ASP A 1 260 ? 26.674 -1.638 5.902 1.00 36.97 310 ASP A O 1
ATOM 1650 N N . VAL A 1 261 ? 28.406 -1.146 7.268 1.00 38.88 311 VAL A N 1
ATOM 1651 C CA . VAL A 1 261 ? 28.169 0.295 7.287 1.00 37.93 311 VAL A CA 1
ATOM 1652 C C . VAL A 1 261 ? 29.100 0.962 6.285 1.00 35.13 311 VAL A C 1
ATOM 1653 O O . VAL A 1 261 ? 30.315 0.717 6.292 1.00 35.55 311 VAL A O 1
ATOM 1657 N N . ARG A 1 262 ? 28.538 1.808 5.421 1.00 31.44 312 ARG A N 1
ATOM 1658 C CA . ARG A 1 262 ? 29.333 2.577 4.474 1.00 32.32 312 ARG A CA 1
ATOM 1659 C C . ARG A 1 262 ? 28.881 4.026 4.488 1.00 31.94 312 ARG A C 1
ATOM 1660 O O . ARG A 1 262 ? 27.681 4.314 4.572 1.00 34.49 312 ARG A O 1
ATOM 1668 N N . LEU A 1 263 ? 29.849 4.934 4.408 1.00 30.89 313 LEU A N 1
ATOM 1669 C CA . LEU A 1 263 ? 29.583 6.365 4.356 1.00 31.66 313 LEU A CA 1
ATOM 1670 C C . LEU A 1 263 ? 30.063 6.885 3.009 1.00 33.03 313 LEU A C 1
ATOM 1671 O O . LEU A 1 263 ? 31.255 6.783 2.687 1.00 32.41 313 LEU A O 1
ATOM 1676 N N . PHE A 1 264 ? 29.133 7.426 2.213 1.00 36.32 314 PHE A N 1
ATOM 1677 C CA . PHE A 1 264 ? 29.469 7.832 0.854 1.00 33.90 314 PHE A CA 1
ATOM 1678 C C . PHE A 1 264 ? 29.812 9.305 0.736 1.00 36.62 314 PHE A C 1
ATOM 1679 O O . PHE A 1 264 ? 30.443 9.701 -0.247 1.00 37.19 314 PHE A O 1
ATOM 1687 N N . ALA A 1 265 ? 29.478 10.109 1.741 1.00 37.51 315 ALA A N 1
ATOM 1688 C CA . ALA A 1 265 ? 29.664 11.546 1.655 1.00 34.68 315 ALA A CA 1
ATOM 1689 C C . ALA A 1 265 ? 29.887 12.104 3.045 1.00 38.39 315 ALA A C 1
ATOM 1690 O O . ALA A 1 265 ? 29.312 11.609 4.016 1.00 37.92 315 ALA A O 1
ATOM 1692 N N . THR 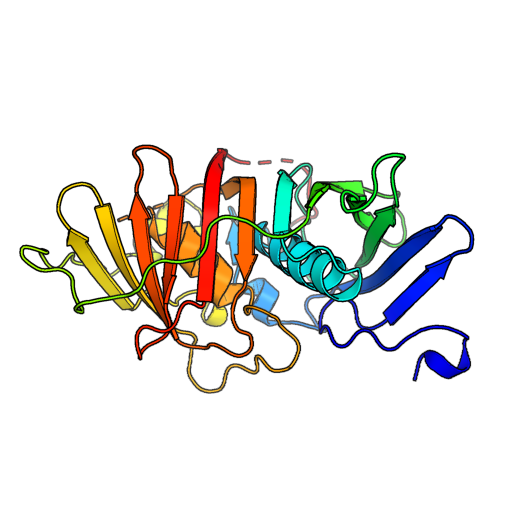A 1 266 ? 30.709 13.149 3.128 1.00 38.63 316 THR A N 1
ATOM 1693 C CA . THR A 1 266 ? 30.951 13.866 4.371 1.00 35.94 316 THR A CA 1
ATOM 1694 C C . THR A 1 266 ? 30.358 15.270 4.290 1.00 38.48 316 THR A C 1
ATOM 1695 O O . THR A 1 266 ? 30.066 15.786 3.206 1.00 41.61 316 THR A O 1
ATOM 1699 N N . GLY A 1 267 ? 30.152 15.874 5.454 1.00 30.83 317 GLY A N 1
ATOM 1700 C CA . GLY A 1 267 ? 29.609 17.218 5.536 1.00 38.69 317 GLY A CA 1
ATOM 1701 C C . GLY A 1 267 ? 28.111 17.347 5.335 1.00 40.09 317 GLY A C 1
ATOM 1702 O O . GLY A 1 267 ? 27.613 18.475 5.221 1.00 41.53 317 GLY A O 1
ATOM 1703 N N . VAL A 1 268 ? 27.370 16.241 5.302 1.00 36.92 318 VAL A N 1
ATOM 1704 C CA . VAL A 1 268 ? 25.924 16.310 5.095 1.00 36.31 318 VAL A CA 1
ATOM 1705 C C . VAL A 1 268 ? 25.238 16.790 6.369 1.00 42.19 318 VAL A C 1
ATOM 1706 O O . VAL A 1 268 ? 25.540 16.317 7.472 1.00 35.54 318 VAL A O 1
ATOM 1710 N N . THR A 1 269 ? 24.290 17.727 6.225 1.00 38.99 319 THR A N 1
ATOM 1711 C CA . THR A 1 269 ? 23.570 18.255 7.379 1.00 43.19 319 THR A CA 1
ATOM 1712 C C . THR A 1 269 ? 22.090 17.895 7.391 1.00 43.78 319 THR A C 1
ATOM 1713 O O . THR A 1 269 ? 21.415 18.170 8.390 1.00 44.63 319 THR A O 1
ATOM 1717 N N . SER A 1 270 ? 21.565 17.305 6.316 1.00 41.91 320 SER A N 1
ATOM 1718 C CA . SER A 1 270 ? 20.155 16.951 6.231 1.00 49.57 320 SER A CA 1
ATOM 1719 C C . SER A 1 270 ? 20.008 15.668 5.427 1.00 49.86 320 SER A C 1
ATOM 1720 O O . SER A 1 270 ? 20.614 15.531 4.361 1.00 46.40 320 SER A O 1
ATOM 1723 N N . LEU A 1 271 ? 19.186 14.740 5.928 1.00 45.27 321 LEU A N 1
ATOM 1724 C CA . LEU A 1 271 ? 19.089 13.411 5.336 1.00 44.41 321 LEU A CA 1
ATOM 1725 C C . LEU A 1 271 ? 17.646 13.030 5.026 1.00 43.22 321 LEU A C 1
ATOM 1726 O O . LEU A 1 271 ? 16.710 13.432 5.723 1.00 51.40 321 LEU A O 1
ATOM 1731 N N . ARG A 1 272 ? 17.501 12.217 3.978 1.00 42.03 322 ARG A N 1
ATOM 1732 C CA . ARG A 1 272 ? 16.301 11.427 3.714 1.00 41.75 322 ARG A CA 1
ATOM 1733 C C . ARG A 1 272 ? 16.630 9.968 4.001 1.00 45.42 322 ARG A C 1
ATOM 1734 O O . ARG A 1 272 ? 17.640 9.449 3.506 1.00 44.00 322 ARG A O 1
ATOM 1742 N N . VAL A 1 273 ? 15.824 9.329 4.848 1.00 45.74 323 VAL A N 1
ATOM 1743 C CA . VAL A 1 273 ? 16.179 8.059 5.468 1.00 45.84 323 VAL A CA 1
ATOM 1744 C C . VAL A 1 273 ? 15.090 7.036 5.180 1.00 48.47 323 VAL A C 1
ATOM 1745 O O . VAL A 1 273 ? 13.898 7.357 5.226 1.00 54.90 323 VAL A O 1
ATOM 1749 N N . ARG A 1 274 ? 15.499 5.805 4.878 1.00 49.37 324 ARG A N 1
ATOM 1750 C CA . ARG A 1 274 ? 14.571 4.699 4.670 1.00 48.59 324 ARG A CA 1
ATOM 1751 C C . ARG A 1 274 ? 15.017 3.531 5.523 1.00 56.03 324 ARG A C 1
ATOM 1752 O O . ARG A 1 274 ? 16.149 3.058 5.376 1.00 48.11 324 ARG A O 1
ATOM 1760 N N . ILE A 1 275 ? 14.133 3.068 6.408 1.00 57.12 325 ILE A N 1
ATOM 1761 C CA . ILE A 1 275 ? 14.429 2.001 7.359 1.00 55.46 325 ILE A CA 1
ATOM 1762 C C . ILE A 1 275 ? 13.543 0.807 7.029 1.00 56.51 325 ILE A C 1
ATOM 1763 O O . ILE A 1 275 ? 12.324 0.955 6.875 1.00 57.53 325 ILE A O 1
ATOM 1768 N N . ASP A 1 276 ? 14.149 -0.374 6.944 1.00 59.33 326 ASP A N 1
ATOM 1769 C CA . ASP A 1 276 ? 13.435 -1.620 6.650 1.00 67.74 326 ASP A CA 1
ATOM 1770 C C . ASP A 1 276 ? 13.601 -2.584 7.816 1.00 74.31 326 ASP A C 1
ATOM 1771 O O . ASP A 1 276 ? 14.681 -3.185 7.966 1.00 74.42 326 ASP A O 1
ATOM 1776 N N . PRO A 1 277 ? 12.575 -2.800 8.640 1.00 84.15 327 PRO A N 1
ATOM 1777 C CA . PRO A 1 277 ? 12.707 -3.732 9.770 1.00 86.77 327 PRO A CA 1
ATOM 1778 C C . PRO A 1 277 ? 12.702 -5.209 9.398 1.00 87.31 327 PRO A C 1
ATOM 1779 O O . PRO A 1 277 ? 12.824 -6.048 10.297 1.00 87.73 327 PRO A O 1
ATOM 1783 N N . GLN A 1 278 ? 12.564 -5.576 8.124 1.00 92.40 328 GLN A N 1
ATOM 1784 C CA . GLN A 1 278 ? 12.607 -6.995 7.784 1.00 100.96 328 GLN A CA 1
ATOM 1785 C C . GLN A 1 278 ? 14.031 -7.528 7.727 1.00 95.17 328 GLN A C 1
ATOM 1786 O O . GLN A 1 278 ? 14.228 -8.748 7.728 1.00 99.89 328 GLN A O 1
ATOM 1792 N N . ASN A 1 279 ? 15.019 -6.644 7.670 1.00 82.03 329 ASN A N 1
ATOM 1793 C CA . ASN A 1 279 ? 16.387 -6.992 8.027 1.00 83.02 329 ASN A CA 1
ATOM 1794 C C . ASN A 1 279 ? 17.066 -5.798 8.684 1.00 71.59 329 ASN A C 1
ATOM 1795 O O . ASN A 1 279 ? 18.254 -5.545 8.459 1.00 73.07 329 ASN A O 1
ATOM 1800 N N . SER A 1 280 ? 16.301 -5.052 9.500 1.00 66.43 330 SER A N 1
ATOM 1801 C CA . SER A 1 280 ? 16.714 -3.840 10.216 1.00 66.56 330 SER A CA 1
ATOM 1802 C C . SER A 1 280 ? 17.840 -3.068 9.536 1.00 59.73 330 SER A C 1
ATOM 1803 O O . SER A 1 280 ? 18.920 -2.877 10.113 1.00 59.42 330 SER A O 1
ATOM 1806 N N . SER A 1 281 ? 17.589 -2.620 8.310 1.00 52.09 331 SER A N 1
ATOM 1807 C CA . SER A 1 281 ? 18.562 -1.934 7.480 1.00 46.92 331 SER A CA 1
ATOM 1808 C C . SER A 1 281 ? 18.162 -0.479 7.247 1.00 53.39 331 SER A C 1
ATOM 1809 O O . SER A 1 281 ? 16.984 -0.111 7.278 1.00 53.11 331 SER A O 1
ATOM 1812 N N . TRP A 1 282 ? 19.177 0.339 6.978 1.00 47.88 332 TRP A N 1
ATOM 1813 C CA . TRP A 1 282 ? 19.053 1.777 6.798 1.00 43.92 332 TRP A CA 1
ATOM 1814 C C . TRP A 1 282 ? 19.642 2.168 5.454 1.00 41.50 332 TRP A C 1
ATOM 1815 O O . TRP A 1 282 ? 20.687 1.649 5.051 1.00 47.00 332 TRP A O 1
ATOM 1826 N N . GLN A 1 283 ? 18.983 3.101 4.781 1.00 40.61 333 GLN A N 1
ATOM 1827 C CA . GLN A 1 283 ? 19.560 3.829 3.661 1.00 39.48 333 GLN A CA 1
ATOM 1828 C C . GLN A 1 283 ? 19.313 5.301 3.926 1.00 46.10 333 GLN A C 1
ATOM 1829 O O . GLN A 1 283 ? 18.205 5.684 4.322 1.00 44.01 333 GLN A O 1
ATOM 1835 N N . ALA A 1 284 ? 20.326 6.125 3.705 1.00 39.14 334 ALA A N 1
ATOM 1836 C CA . ALA A 1 284 ? 20.156 7.568 3.814 1.00 44.29 334 ALA A CA 1
ATOM 1837 C C . ALA A 1 284 ? 20.727 8.269 2.590 1.00 38.46 334 ALA A C 1
ATOM 1838 O O . ALA A 1 284 ? 21.794 7.900 2.095 1.00 37.77 334 ALA A O 1
ATOM 1840 N N . TRP A 1 285 ? 20.001 9.281 2.107 1.00 38.66 335 TRP A N 1
ATOM 1841 C CA . TRP A 1 285 ? 20.415 10.137 0.998 1.00 37.61 335 TRP A CA 1
ATOM 1842 C C . TRP A 1 285 ? 20.429 11.585 1.477 1.00 37.86 335 TRP A C 1
ATOM 1843 O O . TRP A 1 285 ? 19.827 11.915 2.502 1.00 41.28 335 TRP A O 1
ATOM 1854 N N . ASP A 1 286 ? 21.118 12.465 0.746 1.00 37.06 336 ASP A N 1
ATOM 1855 C CA . ASP A 1 286 ? 20.977 13.883 1.062 1.00 39.84 336 ASP A CA 1
ATOM 1856 C C . ASP A 1 286 ? 19.709 14.461 0.414 1.00 43.43 336 ASP A C 1
ATOM 1857 O O . ASP A 1 286 ? 18.936 13.760 -0.245 1.00 43.73 336 ASP A O 1
ATOM 1862 N N . GLU A 1 287 ? 19.508 15.771 0.597 1.00 47.26 337 GLU A N 1
ATOM 1863 C CA . GLU A 1 287 ? 18.302 16.436 0.113 1.00 53.46 337 GLU A CA 1
ATOM 1864 C C . GLU A 1 287 ? 18.162 16.359 -1.405 1.00 57.01 337 GLU A C 1
ATOM 1865 O O . GLU A 1 287 ? 17.065 16.582 -1.925 1.00 62.63 337 GLU A O 1
ATOM 1871 N N . SER A 1 288 ? 19.236 16.039 -2.123 1.00 53.74 338 SER A N 1
ATOM 1872 C CA . SER A 1 288 ? 19.200 15.913 -3.570 1.00 59.14 338 SER A CA 1
ATOM 1873 C C . SER A 1 288 ? 19.199 14.462 -4.031 1.00 52.50 338 SER A C 1
ATOM 1874 O O . SER A 1 288 ? 19.367 14.201 -5.227 1.00 52.52 338 SER A O 1
ATOM 1877 N N . GLY A 1 289 ? 19.050 13.517 -3.111 1.00 43.44 339 GLY A N 1
ATOM 1878 C CA . GLY A 1 289 ? 18.980 12.117 -3.461 1.00 48.60 339 GLY A CA 1
ATOM 1879 C C . GLY A 1 289 ? 20.317 11.444 -3.646 1.00 46.17 339 GLY A C 1
ATOM 1880 O O . GLY A 1 289 ? 20.359 10.291 -4.088 1.00 46.67 339 GLY A O 1
ATOM 1881 N N . LEU A 1 290 ? 21.400 12.118 -3.349 1.00 50.57 340 LEU A N 1
ATOM 1882 C CA . LEU A 1 290 ? 22.674 11.435 -3.515 1.00 44.31 340 LEU A CA 1
ATOM 1883 C C . LEU A 1 290 ? 22.953 10.571 -2.291 1.00 38.48 340 LEU A C 1
ATOM 1884 O O . LEU A 1 290 ? 22.610 10.958 -1.175 1.00 37.65 340 LEU A O 1
ATOM 1889 N N . PRO A 1 291 ? 23.548 9.391 -2.468 1.00 33.75 341 PRO A N 1
ATOM 1890 C CA . PRO A 1 291 ? 23.716 8.484 -1.329 1.00 34.57 341 PRO A CA 1
ATOM 1891 C C . PRO A 1 291 ? 24.637 9.096 -0.278 1.00 34.47 341 PRO A C 1
ATOM 1892 O O . PRO A 1 291 ? 25.552 9.862 -0.597 1.00 32.30 341 PRO A O 1
ATOM 1896 N N . VAL A 1 292 ? 24.344 8.797 0.993 1.00 36.90 342 VAL A N 1
ATOM 1897 C CA . VAL A 1 292 ? 25.146 9.277 2.121 1.00 35.43 342 VAL A CA 1
ATOM 1898 C C . VAL A 1 292 ? 25.547 8.100 3.006 1.00 36.29 342 VAL A C 1
ATOM 1899 O O . VAL A 1 292 ? 26.720 7.950 3.364 1.00 34.14 342 VAL A O 1
ATOM 1903 N N . LEU A 1 293 ? 24.587 7.252 3.378 1.00 33.32 343 LEU A N 1
ATOM 1904 C CA . LEU A 1 293 ? 24.887 6.226 4.367 1.00 34.50 343 LEU A CA 1
ATOM 1905 C C . LEU A 1 293 ? 24.073 4.970 4.113 1.00 40.38 343 LEU A C 1
ATOM 1906 O O . LEU A 1 293 ? 22.881 5.046 3.777 1.00 41.71 343 LEU A O 1
ATOM 1911 N N . THR A 1 294 ? 24.727 3.814 4.276 1.00 29.97 344 THR A N 1
ATOM 1912 C CA . THR A 1 294 ? 24.043 2.523 4.317 1.00 40.06 344 THR A CA 1
ATOM 1913 C C . THR A 1 294 ? 24.487 1.737 5.545 1.00 39.06 344 THR A C 1
ATOM 1914 O O . THR A 1 294 ? 25.681 1.698 5.867 1.00 40.72 344 THR A O 1
ATOM 1918 N N . ILE A 1 295 ? 23.520 1.117 6.223 1.00 37.20 345 ILE A N 1
ATOM 1919 C CA . ILE A 1 295 ? 23.760 0.139 7.285 1.00 38.66 345 ILE A CA 1
ATOM 1920 C C . ILE A 1 295 ? 23.117 -1.171 6.849 1.00 38.23 345 ILE A C 1
ATOM 1921 O O . ILE A 1 295 ? 21.884 -1.279 6.793 1.00 45.62 345 ILE A O 1
ATOM 1926 N N . GLY A 1 296 ? 23.953 -2.173 6.564 1.00 46.63 346 GLY A N 1
ATOM 1927 C CA . GLY A 1 296 ? 23.444 -3.458 6.116 1.00 49.43 346 GLY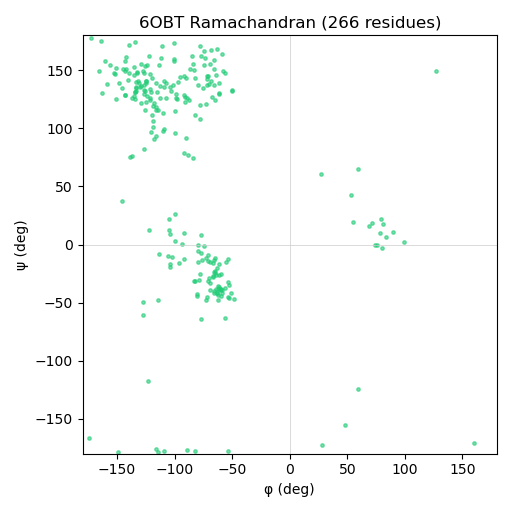 A CA 1
ATOM 1928 C C . GLY A 1 296 ? 22.562 -4.151 7.137 1.00 51.58 346 GLY A C 1
ATOM 1929 O O . GLY A 1 296 ? 21.576 -4.797 6.778 1.00 51.57 346 GLY A O 1
ATOM 1930 N N . ARG A 1 297 ? 22.912 -4.052 8.417 1.00 55.46 347 ARG A N 1
ATOM 1931 C CA . ARG A 1 297 ? 22.080 -4.638 9.455 1.00 51.16 347 ARG A CA 1
ATOM 1932 C C . ARG A 1 297 ? 22.404 -3.955 10.774 1.00 52.09 347 ARG A C 1
ATOM 1933 O O . ARG A 1 297 ? 23.574 -3.689 11.053 1.00 47.81 347 ARG A O 1
ATOM 1941 N N . LEU A 1 298 ? 21.371 -3.658 11.566 1.00 51.64 348 LEU A N 1
ATOM 1942 C CA . LEU A 1 298 ? 21.581 -3.050 12.877 1.00 59.89 348 LEU A CA 1
ATOM 1943 C C . LEU A 1 298 ? 20.668 -3.714 13.891 1.00 56.51 348 LEU A C 1
ATOM 1944 O O . LEU A 1 298 ? 19.451 -3.764 13.693 1.00 56.93 348 LEU A O 1
ATOM 1949 N N . VAL A 1 299 ? 21.252 -4.202 14.981 1.00 55.88 349 VAL A N 1
ATOM 1950 C CA . VAL A 1 299 ? 20.516 -4.848 16.059 1.00 59.54 349 VAL A CA 1
ATOM 1951 C C . VAL A 1 299 ? 20.598 -3.963 17.295 1.00 66.93 349 VAL A C 1
ATOM 1952 O O . VAL A 1 299 ? 21.666 -3.429 17.616 1.00 59.10 349 VAL A O 1
ATOM 1956 N N . LEU A 1 300 ? 19.467 -3.793 17.978 1.00 71.89 350 LEU A N 1
ATOM 1957 C CA . LEU A 1 300 ? 19.399 -2.918 19.141 1.00 75.01 350 LEU A CA 1
ATOM 1958 C C . LEU A 1 300 ? 19.458 -3.737 20.427 1.00 76.62 350 LEU A C 1
ATOM 1959 O O . LEU A 1 300 ? 19.426 -4.970 20.411 1.00 77.70 350 LEU A O 1
ATOM 1964 N N . ARG A 1 301 ? 19.545 -3.027 21.554 1.00 77.41 351 ARG A N 1
ATOM 1965 C CA . ARG A 1 301 ? 19.613 -3.646 22.873 1.00 77.84 351 ARG A CA 1
ATOM 1966 C C . ARG A 1 301 ? 18.963 -2.711 23.888 1.00 82.54 351 ARG A C 1
ATOM 1967 O O . ARG A 1 301 ? 18.476 -1.631 23.544 1.00 87.15 351 ARG A O 1
ATOM 1975 N N . SER A 1 302 ? 18.967 -3.131 25.154 1.00 88.51 352 SER A N 1
ATOM 1976 C CA . SER A 1 302 ? 18.351 -2.398 26.254 1.00 85.44 352 SER A CA 1
ATOM 1977 C C . SER A 1 302 ? 19.426 -1.806 27.166 1.00 82.03 352 SER A C 1
ATOM 1978 O O . SER A 1 302 ? 20.628 -1.930 26.917 1.00 80.23 352 SER A O 1
ATOM 1981 N N . ALA A 1 303 ? 18.976 -1.149 28.233 1.00 86.40 353 ALA A N 1
ATOM 1982 C CA . ALA A 1 303 ? 19.870 -0.534 29.221 1.00 87.33 353 ALA A CA 1
ATOM 1983 C C . ALA A 1 303 ? 20.897 -1.522 29.774 1.00 90.17 353 ALA A C 1
ATOM 1984 O O . ALA A 1 303 ? 20.570 -2.385 30.588 1.00 94.79 353 ALA A O 1
ATOM 1986 N N . THR A 1 308 ? 26.640 0.722 35.976 1.00 114.76 354 THR A N 1
ATOM 1987 C CA . THR A 1 308 ? 27.674 1.560 36.577 1.00 112.67 354 THR A CA 1
ATOM 1988 C C . THR A 1 308 ? 27.528 3.006 36.095 1.00 111.34 354 THR A C 1
ATOM 1989 O O . THR A 1 308 ? 26.551 3.353 35.430 1.00 110.21 354 THR A O 1
ATOM 1993 N N . GLY A 1 309 ? 28.498 3.845 36.442 1.00 109.92 355 GLY A N 1
ATOM 1994 C CA . GLY A 1 309 ? 28.513 5.237 36.027 1.00 106.37 355 GLY A CA 1
ATOM 1995 C C . GLY A 1 309 ? 28.666 6.168 37.213 1.00 100.97 355 GLY A C 1
ATOM 1996 O O . GLY A 1 309 ? 28.227 5.875 38.326 1.00 103.11 355 GLY A O 1
ATOM 1997 N N . ALA A 1 310 ? 29.310 7.309 36.969 1.00 92.04 356 ALA A N 1
ATOM 1998 C CA . ALA A 1 310 ? 29.381 8.358 37.972 1.00 81.75 356 ALA A CA 1
ATOM 1999 C C . ALA A 1 310 ? 27.977 8.879 38.278 1.00 74.32 356 ALA A C 1
ATOM 2000 O O . ALA A 1 310 ? 27.006 8.585 37.578 1.00 74.61 356 ALA A O 1
ATOM 2002 N N . ARG A 1 311 ? 27.872 9.662 39.344 1.00 66.64 357 ARG A N 1
ATOM 2003 C CA . ARG A 1 311 ? 26.575 10.146 39.789 1.00 55.52 357 ARG A CA 1
ATOM 2004 C C . ARG A 1 311 ? 26.230 11.472 39.124 1.00 54.96 357 ARG A C 1
ATOM 2005 O O . ARG A 1 311 ? 27.102 12.314 38.883 1.00 65.02 357 ARG A O 1
ATOM 2013 N N . ARG A 1 312 ? 24.950 11.642 38.820 1.00 54.22 358 ARG A N 1
ATOM 2014 C CA . ARG A 1 312 ? 24.471 12.842 38.156 1.00 53.92 358 ARG A CA 1
ATOM 2015 C C . ARG A 1 312 ? 24.521 14.049 39.092 1.00 60.86 358 ARG A C 1
ATOM 2016 O O . ARG A 1 312 ? 24.298 13.940 40.306 1.00 57.52 358 ARG A O 1
ATOM 2024 N N . GLN A 1 313 ? 24.815 15.207 38.502 1.00 64.39 359 GLN A N 1
ATOM 2025 C CA . GLN A 1 313 ? 24.720 16.510 39.158 1.00 63.45 359 GLN A CA 1
ATOM 2026 C C . GLN A 1 313 ? 25.688 16.623 40.325 1.00 59.86 359 GLN A C 1
ATOM 2027 O O . GLN A 1 313 ? 26.856 16.952 40.127 1.00 62.55 359 GLN A O 1
#